Protein AF-A0A1G0I6D7-F1 (afdb_monomer_lite)

pLDDT: mean 84.19, std 15.54, range [34.16, 98.19]

Secondary structure (DSSP, 8-state):
---------S-HHHHHHHHHHHHHHHTTSS--TTSHHHHHHHHHHHHHHHHHHHHHHHHHTT-B-TTS-BPPPPPHHIIIIISPPPHHHHHHTT--GGGGGGSS---PPTT-GGGG-TTS-HHHHHHHHHHHHHHHHHHHHTT--HHHHHHHHHHHHHHHHHHTTPPPHHHHHTT----TT-SSSHHHHHTPPPP--TTGGGSTTGGG----TTEEEEEETTEEEEEE--TTHHHHHTTTS-SS--GGGS-HHHHHHHHHHHHHHHHHHHHHHHHHTT---

Sequence (281 aa):
MADHRVIFRGSRADVAQHIDRLRDILTGQTADEGQIREGFLLRIGMAALSKVKQWYEIKADGGTDPAGESWPDLTPEYKAYGRRTTEDEVKALGLPTNVMDQGRKVKRKPGTNIDRLPTLDEGQRERWWKIYHDTLGWRIAKGDTVKAAKGVAAGRAWNVLKEQGAKTLLGTLGQRKLKILRDTGRLLNSLSPGIDDDEDLATMDVFQRESVDEQEFAVGQNSVIVGTNVKYAAFHHDGKRRLWPEPSKWPQAAWDDIAGAASRGVARAFALVMQRGGFSE

Structure (mmCIF, N/CA/C/O backbone):
data_AF-A0A1G0I6D7-F1
#
_entry.id   AF-A0A1G0I6D7-F1
#
loop_
_atom_site.group_PDB
_atom_site.id
_atom_site.type_symbol
_atom_site.label_atom_id
_atom_site.label_alt_id
_atom_site.label_comp_id
_atom_site.label_asym_id
_atom_site.label_entity_id
_atom_site.label_seq_id
_atom_site.pdbx_PDB_ins_code
_atom_site.Cartn_x
_atom_site.Cartn_y
_atom_site.Cartn_z
_atom_site.occupancy
_atom_site.B_iso_or_equiv
_atom_site.auth_seq_id
_atom_site.auth_comp_id
_atom_site.auth_asym_id
_atom_site.auth_atom_id
_atom_site.pdbx_PDB_model_num
ATOM 1 N N . MET A 1 1 ? -1.321 -4.922 -32.325 1.00 48.56 1 MET A N 1
ATOM 2 C CA . MET A 1 1 ? 0.115 -4.580 -32.344 1.00 48.56 1 MET A CA 1
ATOM 3 C C . MET A 1 1 ? 0.282 -3.443 -33.329 1.00 48.56 1 MET A C 1
ATOM 5 O O . MET A 1 1 ? -0.187 -3.594 -34.449 1.00 48.56 1 MET A O 1
ATOM 9 N N . ALA A 1 2 ? 0.829 -2.305 -32.905 1.00 51.41 2 ALA A N 1
ATOM 10 C CA . ALA A 1 2 ? 1.188 -1.246 -33.841 1.00 51.41 2 ALA A CA 1
ATOM 11 C C . ALA A 1 2 ? 2.374 -1.739 -34.684 1.00 51.41 2 ALA A C 1
ATOM 13 O O . ALA A 1 2 ? 3.355 -2.232 -34.128 1.00 51.41 2 ALA A O 1
ATOM 14 N N . ASP A 1 3 ? 2.249 -1.680 -36.006 1.00 60.53 3 ASP A N 1
ATOM 15 C CA . ASP A 1 3 ? 3.329 -2.041 -36.921 1.00 60.53 3 ASP A CA 1
ATOM 16 C C . ASP A 1 3 ? 4.324 -0.872 -36.987 1.00 60.53 3 ASP A C 1
ATOM 18 O O . ASP A 1 3 ? 4.038 0.175 -37.571 1.00 60.53 3 ASP A O 1
ATOM 22 N N . HIS A 1 4 ? 5.473 -1.008 -36.320 1.00 60.59 4 HIS A N 1
ATOM 23 C CA . HIS A 1 4 ? 6.533 0.000 -36.350 1.00 60.59 4 HIS A CA 1
ATOM 24 C C . HIS A 1 4 ? 7.418 -0.229 -37.573 1.00 60.59 4 HIS A C 1
ATOM 26 O O . HIS A 1 4 ? 8.466 -0.873 -37.504 1.00 60.59 4 HIS A O 1
ATOM 32 N N . ARG A 1 5 ? 6.996 0.313 -38.716 1.00 70.44 5 ARG A N 1
ATOM 33 C CA . ARG A 1 5 ? 7.777 0.238 -39.949 1.00 70.44 5 ARG A CA 1
ATOM 34 C C . ARG A 1 5 ? 8.794 1.374 -40.012 1.00 70.44 5 ARG A C 1
ATOM 36 O O . ARG A 1 5 ? 8.426 2.529 -40.206 1.00 70.44 5 ARG A O 1
ATOM 43 N N . VAL A 1 6 ? 10.079 1.041 -39.909 1.00 68.31 6 VAL A N 1
ATOM 44 C CA . VAL A 1 6 ? 11.169 2.000 -40.135 1.00 68.31 6 VAL A CA 1
ATOM 45 C C . VAL A 1 6 ? 11.666 1.866 -41.573 1.00 68.31 6 VAL A C 1
ATOM 47 O O . VAL A 1 6 ? 12.107 0.796 -41.990 1.00 68.31 6 VAL A O 1
ATOM 50 N N . ILE A 1 7 ? 11.557 2.941 -42.356 1.00 79.00 7 ILE A N 1
ATOM 51 C CA . ILE A 1 7 ? 12.044 2.977 -43.739 1.00 79.00 7 ILE A CA 1
ATOM 52 C C . ILE A 1 7 ? 13.484 3.492 -43.719 1.00 79.00 7 ILE A C 1
ATOM 54 O O . ILE A 1 7 ? 13.713 4.674 -43.481 1.00 79.00 7 ILE A O 1
ATOM 58 N N . PHE A 1 8 ? 14.444 2.605 -43.979 1.00 79.25 8 PHE A N 1
ATOM 59 C CA . PHE A 1 8 ? 15.866 2.940 -44.061 1.00 79.25 8 PHE A CA 1
ATOM 60 C C . PHE A 1 8 ? 16.314 3.076 -45.519 1.00 79.25 8 PHE A C 1
ATOM 62 O O . PHE A 1 8 ? 15.958 2.254 -46.366 1.00 79.25 8 PHE A O 1
ATOM 69 N N . ARG A 1 9 ? 17.101 4.115 -45.811 1.00 82.69 9 ARG A N 1
ATOM 70 C CA . ARG A 1 9 ? 17.721 4.344 -47.122 1.00 82.69 9 ARG A CA 1
ATOM 71 C C . ARG A 1 9 ? 19.233 4.170 -46.981 1.00 82.69 9 ARG A C 1
ATOM 73 O O . ARG A 1 9 ? 19.929 5.129 -46.686 1.00 82.69 9 ARG A O 1
ATOM 80 N N . GLY A 1 10 ? 19.710 2.944 -47.171 1.00 86.56 10 GLY A N 1
ATOM 81 C CA . GLY A 1 10 ? 21.129 2.595 -47.108 1.00 86.56 10 GLY A CA 1
ATOM 82 C C . GLY A 1 10 ? 21.368 1.122 -47.443 1.00 86.56 10 GLY A C 1
ATOM 83 O O . GLY A 1 10 ? 20.440 0.390 -47.803 1.00 86.56 10 GLY A O 1
ATOM 84 N N . SER A 1 11 ? 22.621 0.688 -47.352 1.00 91.44 11 SER A N 1
ATOM 85 C CA . SER A 1 11 ? 23.032 -0.688 -47.617 1.00 91.44 11 SER A CA 1
ATOM 86 C C . SER A 1 11 ? 22.792 -1.604 -46.409 1.00 91.44 11 SER A C 1
ATOM 88 O O . SER A 1 11 ? 22.573 -1.168 -45.280 1.00 91.44 11 SER A O 1
ATOM 90 N N . ARG A 1 12 ? 22.874 -2.922 -46.628 1.00 87.56 12 ARG A N 1
ATOM 91 C CA . ARG A 1 12 ? 22.844 -3.900 -45.526 1.00 87.56 12 ARG A CA 1
ATOM 92 C C . ARG A 1 12 ? 24.042 -3.761 -44.580 1.00 87.56 12 ARG A C 1
ATOM 94 O O . ARG A 1 12 ? 23.908 -4.096 -43.408 1.00 87.56 12 ARG A O 1
ATOM 101 N N . ALA A 1 13 ? 25.187 -3.300 -45.085 1.00 89.81 13 ALA A N 1
ATOM 102 C CA . ALA A 1 13 ? 26.378 -3.081 -44.269 1.00 89.81 13 ALA A CA 1
ATOM 103 C C . ALA A 1 13 ? 26.157 -1.925 -43.279 1.00 89.81 13 ALA A C 1
ATOM 105 O O . ALA A 1 13 ? 26.480 -2.070 -42.103 1.00 89.81 13 ALA A O 1
ATOM 106 N N . ASP A 1 14 ? 25.498 -0.851 -43.723 1.00 86.81 14 ASP A N 1
ATOM 107 C CA . ASP A 1 14 ? 25.168 0.301 -42.871 1.00 86.81 14 ASP A CA 1
ATOM 108 C C . ASP A 1 14 ? 24.224 -0.109 -41.732 1.00 86.81 14 ASP A C 1
ATOM 110 O O . ASP A 1 14 ? 24.430 0.242 -40.572 1.00 86.81 14 ASP A O 1
ATOM 114 N N . VAL A 1 15 ? 23.223 -0.945 -42.037 1.00 87.25 15 VAL A N 1
ATOM 115 C CA . VAL A 1 15 ? 22.322 -1.519 -41.022 1.00 87.25 15 VAL A CA 1
ATOM 116 C C . VAL A 1 15 ? 23.102 -2.306 -39.968 1.00 87.25 15 VAL A C 1
ATOM 118 O O . VAL A 1 15 ? 22.866 -2.117 -38.776 1.00 87.25 15 VAL A O 1
ATOM 121 N N . ALA A 1 16 ? 24.032 -3.171 -40.385 1.00 89.00 16 ALA A N 1
ATOM 122 C CA . ALA A 1 16 ? 24.850 -3.951 -39.458 1.00 89.00 16 ALA A CA 1
ATOM 123 C C . ALA A 1 16 ? 25.697 -3.041 -38.552 1.00 89.00 16 ALA A C 1
ATOM 125 O O . ALA A 1 16 ? 25.698 -3.222 -37.336 1.00 89.00 16 ALA A O 1
ATOM 126 N N . GLN A 1 17 ? 26.314 -2.000 -39.120 1.00 90.06 17 GLN A N 1
ATOM 127 C CA . GLN A 1 17 ? 27.089 -1.017 -38.363 1.00 90.06 17 GLN A CA 1
ATOM 128 C C . GLN A 1 17 ? 26.231 -0.266 -37.331 1.00 90.06 17 GLN A C 1
ATOM 130 O O . GLN A 1 17 ? 26.669 -0.045 -36.201 1.00 90.06 17 GLN A O 1
ATOM 135 N N . HIS A 1 18 ? 24.997 0.108 -37.679 1.00 88.88 18 HIS A N 1
ATOM 136 C CA . HIS A 1 18 ? 24.076 0.748 -36.737 1.00 88.88 18 HIS A CA 1
ATOM 137 C C . HIS A 1 18 ? 23.629 -0.194 -35.613 1.00 88.88 18 HIS A C 1
ATOM 139 O O . HIS A 1 18 ? 23.474 0.257 -34.478 1.00 88.88 18 HIS A O 1
ATOM 145 N N . ILE A 1 19 ? 23.439 -1.485 -35.905 1.00 89.81 19 ILE A N 1
ATOM 146 C CA . ILE A 1 19 ? 23.119 -2.498 -34.889 1.00 89.81 19 ILE A CA 1
ATOM 147 C C . ILE A 1 19 ? 24.287 -2.659 -33.912 1.00 89.81 19 ILE A C 1
ATOM 149 O O . ILE A 1 19 ? 24.063 -2.632 -32.701 1.00 89.81 19 ILE A O 1
ATOM 153 N N . ASP A 1 20 ? 25.518 -2.778 -34.414 1.00 92.25 20 ASP A N 1
ATOM 154 C CA . ASP A 1 20 ? 26.712 -2.876 -33.569 1.00 92.25 20 ASP A CA 1
ATOM 155 C C . ASP A 1 20 ? 26.886 -1.617 -32.710 1.00 92.25 20 ASP A C 1
ATOM 157 O O . ASP A 1 20 ? 27.037 -1.720 -31.495 1.00 92.25 20 ASP A O 1
ATOM 161 N N . ARG A 1 21 ? 26.735 -0.421 -33.297 1.00 90.38 21 ARG A N 1
ATOM 162 C CA . ARG A 1 21 ? 26.779 0.840 -32.539 1.00 90.38 21 ARG A CA 1
ATOM 163 C C . ARG A 1 21 ? 25.709 0.892 -31.450 1.00 90.38 21 ARG A C 1
ATOM 165 O O . ARG A 1 21 ? 25.997 1.313 -30.334 1.00 90.38 21 ARG A O 1
ATOM 172 N N . LEU A 1 22 ? 24.477 0.476 -31.749 1.00 89.38 22 LEU A N 1
ATOM 173 C CA . LEU A 1 22 ? 23.405 0.438 -30.756 1.00 89.38 22 LEU A CA 1
ATOM 174 C C . LEU A 1 22 ? 23.740 -0.533 -29.618 1.00 89.38 22 LEU A C 1
ATOM 176 O O . LEU A 1 22 ? 23.576 -0.173 -28.455 1.00 89.38 22 LEU A O 1
ATOM 180 N N . ARG A 1 23 ? 24.241 -1.734 -29.929 1.00 92.31 23 ARG A N 1
ATOM 181 C CA . ARG A 1 23 ? 24.713 -2.693 -28.918 1.00 92.31 23 ARG A CA 1
ATOM 182 C C . ARG A 1 23 ? 25.779 -2.059 -28.025 1.00 92.31 23 ARG A C 1
ATOM 184 O O . ARG A 1 23 ? 25.696 -2.175 -26.803 1.00 92.31 23 ARG A O 1
ATOM 191 N N . ASP A 1 24 ? 26.751 -1.379 -28.616 1.00 91.44 24 ASP A N 1
ATOM 192 C CA . ASP A 1 24 ? 27.865 -0.785 -27.879 1.00 91.44 24 ASP A CA 1
ATOM 193 C C . ASP A 1 24 ? 27.397 0.396 -27.004 1.00 91.44 24 ASP A C 1
ATOM 195 O O . ASP A 1 24 ? 27.868 0.551 -25.878 1.00 91.44 24 ASP A O 1
ATOM 199 N N . ILE A 1 25 ? 26.407 1.181 -27.449 1.00 89.50 25 ILE A N 1
ATOM 200 C CA . ILE A 1 25 ? 25.750 2.214 -26.624 1.00 89.50 25 ILE A CA 1
ATOM 201 C C . ILE A 1 25 ? 24.984 1.574 -25.456 1.00 89.50 25 ILE A C 1
ATOM 203 O O . ILE A 1 25 ? 25.168 1.963 -24.302 1.00 89.50 25 ILE A O 1
ATOM 207 N N . LEU A 1 26 ? 24.151 0.562 -25.730 1.00 88.12 26 LEU A N 1
ATOM 208 C CA . LEU A 1 26 ? 23.327 -0.109 -24.716 1.00 88.12 26 LEU A CA 1
ATOM 209 C C . LEU A 1 26 ? 24.160 -0.853 -23.662 1.00 88.12 26 LEU A C 1
ATOM 211 O O . LEU A 1 26 ? 23.720 -0.977 -22.522 1.00 88.12 26 LEU A O 1
ATOM 215 N N . THR A 1 27 ? 25.358 -1.314 -24.021 1.00 89.06 27 THR A N 1
ATOM 216 C CA . THR A 1 27 ? 26.310 -1.962 -23.099 1.00 89.06 27 THR A CA 1
ATOM 217 C C . THR A 1 27 ? 27.285 -0.977 -22.443 1.00 89.06 27 THR A C 1
ATOM 219 O O . THR A 1 27 ? 28.089 -1.373 -21.597 1.00 89.06 27 THR A O 1
ATOM 222 N N . GLY A 1 28 ? 27.227 0.310 -22.808 1.00 88.06 28 GLY A N 1
ATOM 223 C CA . GLY A 1 28 ? 28.121 1.351 -22.297 1.00 88.06 28 GLY A CA 1
ATOM 224 C C . GLY A 1 28 ? 29.568 1.243 -22.790 1.00 88.06 28 GLY A C 1
ATOM 225 O O . GLY A 1 28 ? 30.457 1.818 -22.168 1.00 88.06 28 GLY A O 1
ATOM 226 N N . GLN A 1 29 ? 29.815 0.504 -23.873 1.00 90.94 29 GLN A N 1
ATOM 227 C CA . GLN A 1 29 ? 31.113 0.445 -24.553 1.00 90.94 29 GLN A CA 1
ATOM 228 C C . GLN A 1 29 ? 31.374 1.695 -25.406 1.00 90.94 29 GLN A C 1
ATOM 230 O O . GLN A 1 29 ? 32.527 2.043 -25.645 1.00 90.94 29 GLN A O 1
ATOM 235 N N . THR A 1 30 ? 30.312 2.381 -25.838 1.00 91.38 30 THR A N 1
ATOM 236 C CA . THR A 1 30 ? 30.367 3.657 -26.569 1.00 91.38 30 THR A CA 1
ATOM 237 C C . THR A 1 30 ? 29.629 4.752 -25.796 1.00 91.38 30 THR A C 1
ATOM 239 O O . THR A 1 30 ? 28.707 4.468 -25.029 1.00 91.38 30 THR A O 1
ATOM 242 N N . ALA A 1 31 ? 30.032 6.011 -25.998 1.00 87.69 31 ALA A N 1
ATOM 243 C CA . ALA A 1 31 ? 29.353 7.172 -25.431 1.00 87.69 31 ALA A CA 1
ATOM 244 C C . ALA A 1 31 ? 27.874 7.224 -25.857 1.00 87.69 31 ALA A C 1
ATOM 246 O O . ALA A 1 31 ? 27.538 7.047 -27.030 1.00 87.69 31 ALA A O 1
ATOM 247 N N . ASP A 1 32 ? 26.992 7.492 -24.895 1.00 86.75 32 ASP A N 1
ATOM 248 C CA . ASP A 1 32 ? 25.549 7.581 -25.119 1.00 86.75 32 ASP A CA 1
ATOM 249 C C . ASP A 1 32 ? 25.142 8.988 -25.592 1.00 86.75 32 ASP A C 1
ATOM 251 O O . ASP A 1 32 ? 24.465 9.744 -24.890 1.00 86.75 32 ASP A O 1
ATOM 255 N N . GLU A 1 33 ? 25.616 9.360 -26.785 1.00 78.88 33 GLU A N 1
ATOM 256 C CA . GLU A 1 33 ? 25.349 10.639 -27.458 1.00 78.88 33 GLU A CA 1
ATOM 257 C C . GLU A 1 33 ? 23.875 10.727 -27.894 1.00 78.88 33 GLU A C 1
ATOM 259 O O . GLU A 1 33 ? 23.510 10.591 -29.065 1.00 78.88 33 GLU A O 1
ATOM 264 N N . GLY A 1 34 ? 22.990 10.905 -26.917 1.00 78.56 34 GLY A N 1
ATOM 265 C CA . GLY A 1 34 ? 21.546 10.913 -27.116 1.00 78.56 34 GLY A CA 1
ATOM 266 C C . GLY A 1 34 ? 20.720 10.271 -26.019 1.00 78.56 34 GLY A C 1
ATOM 267 O O . GLY A 1 34 ? 19.511 10.197 -26.214 1.00 78.56 34 GLY A O 1
ATOM 268 N N . GLN A 1 35 ? 21.332 9.817 -24.917 1.00 85.44 35 GLN A N 1
ATOM 269 C CA . GLN A 1 35 ? 20.609 9.179 -23.807 1.00 85.44 35 GLN A CA 1
ATOM 270 C C . GLN A 1 35 ? 19.758 7.981 -24.274 1.00 85.44 35 GLN A C 1
ATOM 272 O O . GLN A 1 35 ? 18.693 7.689 -23.731 1.00 85.44 35 GLN A O 1
ATOM 277 N N . ILE A 1 36 ? 20.213 7.278 -25.313 1.00 86.56 36 ILE A N 1
ATOM 278 C CA . ILE A 1 36 ? 19.560 6.105 -25.888 1.00 86.56 36 ILE A CA 1
ATOM 279 C C . ILE A 1 36 ? 19.509 4.981 -24.856 1.00 86.56 36 ILE A C 1
ATOM 281 O O . ILE A 1 36 ? 18.462 4.353 -24.670 1.00 86.56 36 ILE A O 1
ATOM 285 N N . ARG A 1 37 ? 20.632 4.717 -24.182 1.00 87.88 37 ARG A N 1
ATOM 286 C CA . ARG A 1 37 ? 20.704 3.679 -23.153 1.00 87.88 37 ARG A CA 1
ATOM 287 C C . ARG A 1 37 ? 19.856 4.066 -21.952 1.00 87.88 37 ARG A C 1
ATOM 289 O O . ARG A 1 37 ? 19.140 3.217 -21.423 1.00 87.88 37 ARG A O 1
ATOM 296 N N . GLU A 1 38 ? 19.899 5.331 -21.552 1.00 85.19 38 GLU A N 1
ATOM 297 C CA . GLU A 1 38 ? 19.065 5.841 -20.465 1.00 85.19 38 GLU A CA 1
ATOM 298 C C . GLU A 1 38 ? 17.569 5.693 -20.780 1.00 85.19 38 GLU A C 1
ATOM 300 O O . GLU A 1 38 ? 16.843 5.069 -20.009 1.00 85.19 38 GLU A O 1
ATOM 305 N N . GLY A 1 39 ? 17.117 6.147 -21.954 1.00 84.06 39 GLY A N 1
ATOM 306 C CA . GLY A 1 39 ? 15.732 6.010 -22.413 1.00 84.06 39 GLY A CA 1
ATOM 307 C C . GLY A 1 39 ? 15.271 4.553 -22.535 1.00 84.06 39 GLY A C 1
ATOM 308 O O . GLY A 1 39 ? 14.139 4.216 -22.178 1.00 84.06 39 GLY A O 1
ATOM 309 N N . PHE A 1 40 ? 16.153 3.659 -22.986 1.00 88.19 40 PHE A N 1
ATOM 310 C CA . PHE A 1 40 ? 15.889 2.220 -23.014 1.00 88.19 40 PHE A CA 1
ATOM 311 C C . PHE A 1 40 ? 15.680 1.642 -21.604 1.00 88.19 40 PHE A C 1
ATOM 313 O O . PHE A 1 40 ? 14.677 0.967 -21.355 1.00 88.19 40 PHE A O 1
ATOM 320 N N . LEU A 1 41 ? 16.589 1.932 -20.668 1.00 89.69 41 LEU A N 1
ATOM 321 C CA . LEU A 1 41 ? 16.509 1.444 -19.288 1.00 89.69 41 LEU A CA 1
ATOM 322 C C . LEU A 1 41 ? 15.327 2.063 -18.525 1.00 89.69 41 LEU A C 1
ATOM 324 O O . LEU A 1 41 ? 14.671 1.364 -17.750 1.00 89.69 41 LEU A O 1
ATOM 328 N N . LEU A 1 42 ? 14.983 3.323 -18.804 1.00 86.38 42 LEU A N 1
ATOM 329 C CA . LEU A 1 42 ? 13.783 3.986 -18.287 1.00 86.38 42 LEU A CA 1
ATOM 330 C C . LEU A 1 42 ? 12.510 3.231 -18.674 1.00 86.38 42 LEU A C 1
ATOM 332 O O . LEU A 1 42 ? 11.687 2.940 -17.810 1.00 86.38 42 LEU A O 1
ATOM 336 N N . ARG A 1 43 ? 12.357 2.843 -19.945 1.00 88.38 43 ARG A N 1
ATOM 337 C CA . ARG A 1 43 ? 11.185 2.077 -20.412 1.00 88.38 43 ARG A CA 1
ATOM 338 C C . ARG A 1 43 ? 11.051 0.733 -19.700 1.00 88.38 43 ARG A C 1
ATOM 340 O O . ARG A 1 43 ? 9.949 0.351 -19.306 1.00 88.38 43 ARG A O 1
ATOM 347 N N . ILE A 1 44 ? 12.170 0.036 -19.499 1.00 92.31 44 ILE A N 1
ATOM 348 C CA . ILE A 1 44 ? 12.210 -1.209 -18.719 1.00 92.31 44 ILE A CA 1
ATOM 349 C C . ILE A 1 44 ? 11.750 -0.945 -17.285 1.00 92.31 44 ILE A C 1
ATOM 351 O O . ILE A 1 44 ? 10.864 -1.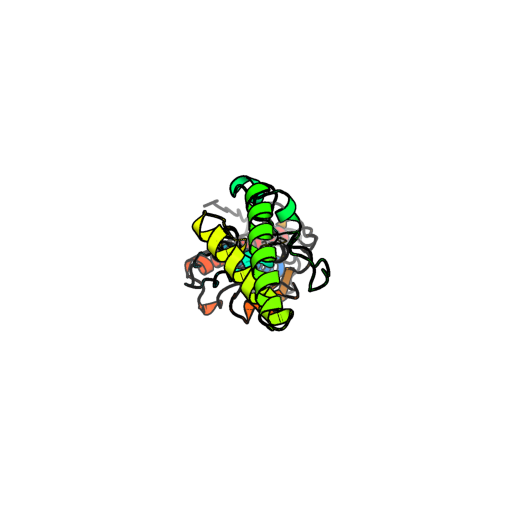639 -16.782 1.00 92.31 44 ILE A O 1
ATOM 355 N N . GLY A 1 45 ? 12.315 0.074 -16.636 1.00 92.12 45 GLY A N 1
ATOM 356 C CA . GLY A 1 45 ? 11.979 0.389 -15.256 1.00 92.12 45 GLY A CA 1
ATOM 357 C C . GLY A 1 45 ? 10.530 0.853 -15.083 1.00 92.12 45 GLY A C 1
ATOM 358 O O . GLY A 1 45 ? 9.882 0.446 -14.126 1.00 92.12 45 GLY A O 1
ATOM 359 N N . MET A 1 46 ? 9.971 1.623 -16.022 1.00 91.19 46 MET A N 1
ATOM 360 C CA . MET A 1 46 ? 8.558 2.030 -16.005 1.00 91.19 46 MET A CA 1
ATOM 361 C C . MET A 1 46 ? 7.617 0.833 -16.164 1.00 91.19 46 MET A C 1
ATOM 363 O O . MET A 1 46 ? 6.614 0.741 -15.454 1.00 91.19 46 MET A O 1
ATOM 367 N N . ALA A 1 47 ? 7.950 -0.113 -17.047 1.00 93.19 47 ALA A N 1
ATOM 368 C CA . ALA A 1 47 ? 7.188 -1.350 -17.189 1.00 93.19 47 ALA A CA 1
ATOM 369 C C . ALA A 1 47 ? 7.228 -2.178 -15.896 1.00 93.19 47 ALA A C 1
ATOM 371 O O . ALA A 1 47 ? 6.182 -2.624 -15.419 1.00 93.19 47 ALA A O 1
ATOM 372 N N . ALA A 1 48 ? 8.406 -2.317 -15.281 1.00 94.94 48 ALA A N 1
ATOM 373 C CA . ALA A 1 48 ? 8.560 -2.992 -13.996 1.00 94.94 48 ALA A CA 1
ATOM 374 C C . ALA A 1 48 ? 7.766 -2.286 -12.881 1.00 94.94 48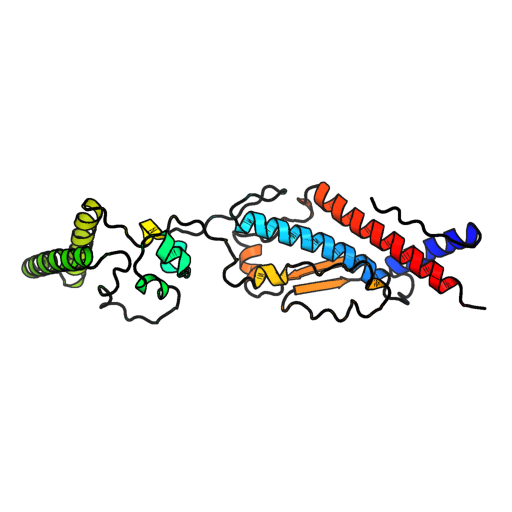 ALA A C 1
ATOM 376 O O . ALA A 1 48 ? 7.023 -2.935 -12.142 1.00 94.94 48 ALA A O 1
ATOM 377 N N . LEU A 1 49 ? 7.847 -0.955 -12.797 1.00 93.88 49 LEU A N 1
ATOM 378 C CA . LEU A 1 49 ? 7.135 -0.168 -11.793 1.00 93.88 49 LEU A CA 1
ATOM 379 C C . LEU A 1 49 ? 5.614 -0.263 -11.960 1.00 93.88 49 LEU A C 1
ATOM 381 O O . LEU A 1 49 ? 4.884 -0.374 -10.978 1.00 93.88 49 LEU A O 1
ATOM 385 N N . SER A 1 50 ? 5.134 -0.303 -13.204 1.00 94.31 50 SER A N 1
ATOM 386 C CA . SER A 1 50 ? 3.724 -0.539 -13.517 1.00 94.31 50 SER A CA 1
ATOM 387 C C . SER A 1 50 ? 3.224 -1.867 -12.936 1.00 94.31 50 SER A C 1
ATOM 389 O O . SER A 1 50 ? 2.163 -1.908 -12.306 1.00 94.31 50 SER A O 1
ATOM 391 N N . LYS A 1 51 ? 4.021 -2.943 -13.040 1.00 96.00 51 LYS A N 1
ATOM 392 C CA . LYS A 1 51 ? 3.700 -4.240 -12.415 1.00 96.00 51 LYS A CA 1
ATOM 393 C C . LYS A 1 51 ? 3.709 -4.171 -10.898 1.00 96.00 51 LYS A C 1
ATOM 395 O O . LYS A 1 51 ? 2.753 -4.618 -10.264 1.00 96.00 51 LYS A O 1
ATOM 400 N N . VAL A 1 52 ? 4.729 -3.542 -10.320 1.00 96.00 52 VAL A N 1
ATOM 401 C CA . VAL A 1 52 ? 4.820 -3.320 -8.872 1.00 96.00 52 VAL A CA 1
ATOM 402 C C . VAL A 1 52 ? 3.585 -2.583 -8.346 1.00 96.00 52 VAL A C 1
ATOM 404 O O . VAL A 1 52 ? 2.975 -3.032 -7.373 1.00 96.00 52 VAL A O 1
ATOM 407 N N . LYS A 1 53 ? 3.166 -1.499 -9.009 1.00 95.75 53 LYS A N 1
ATOM 408 C CA . LYS A 1 53 ? 1.964 -0.740 -8.645 1.00 95.75 53 LYS A CA 1
ATOM 409 C C . LYS A 1 53 ? 0.707 -1.602 -8.716 1.00 95.75 53 LYS A C 1
ATOM 411 O O . LYS A 1 53 ? -0.073 -1.617 -7.768 1.00 95.75 53 LYS A O 1
ATOM 416 N N . GLN A 1 54 ? 0.521 -2.343 -9.808 1.00 96.88 54 GLN A N 1
ATOM 417 C CA . GLN A 1 54 ? -0.644 -3.211 -9.988 1.00 96.88 54 GLN A CA 1
ATOM 418 C C . GLN A 1 54 ? -0.757 -4.235 -8.849 1.00 96.88 54 GLN A C 1
ATOM 420 O O . GLN A 1 54 ? -1.826 -4.415 -8.264 1.00 96.88 54 GLN A O 1
ATOM 425 N N . TRP A 1 55 ? 0.347 -4.889 -8.491 1.00 97.50 55 TRP A N 1
ATOM 426 C CA . TRP A 1 55 ? 0.361 -5.876 -7.409 1.00 97.50 55 TRP A CA 1
ATOM 427 C C . TRP A 1 55 ? 0.173 -5.246 -6.035 1.00 97.50 55 TRP A C 1
ATOM 429 O O . TRP A 1 55 ? -0.520 -5.812 -5.187 1.00 97.50 55 TRP A O 1
ATOM 439 N N . TYR A 1 56 ? 0.735 -4.057 -5.819 1.00 97.44 56 TYR A N 1
ATOM 440 C CA . TYR A 1 56 ? 0.462 -3.263 -4.629 1.00 97.44 56 TYR A CA 1
ATOM 441 C C . TYR A 1 56 ? -1.039 -2.990 -4.489 1.00 97.44 56 TYR A C 1
ATOM 443 O O . TYR A 1 56 ? -1.589 -3.158 -3.404 1.00 97.44 56 TYR A O 1
ATOM 451 N N . GLU A 1 57 ? -1.721 -2.593 -5.566 1.00 97.50 57 GLU A N 1
ATOM 452 C CA . GLU A 1 57 ? -3.158 -2.307 -5.542 1.00 97.50 57 GLU A CA 1
ATOM 453 C C . GLU A 1 57 ? -3.994 -3.554 -5.241 1.00 97.50 57 GLU A C 1
ATOM 455 O O . GLU A 1 57 ? -4.870 -3.486 -4.377 1.00 97.50 57 GLU A O 1
ATOM 460 N N . ILE A 1 58 ? -3.668 -4.694 -5.861 1.00 98.06 58 ILE A N 1
ATOM 461 C CA . ILE A 1 58 ? -4.311 -5.987 -5.577 1.00 98.06 58 ILE A CA 1
ATOM 462 C C . ILE A 1 58 ? -4.187 -6.331 -4.087 1.00 98.06 58 ILE A C 1
ATOM 464 O O . ILE A 1 58 ? -5.190 -6.611 -3.426 1.00 98.06 58 ILE A O 1
ATOM 468 N N . LYS A 1 59 ? -2.971 -6.268 -3.529 1.00 97.94 59 LYS A N 1
ATOM 469 C CA . LYS A 1 59 ? -2.721 -6.602 -2.117 1.00 97.94 59 LYS A CA 1
ATOM 470 C C . LYS A 1 59 ? -3.327 -5.585 -1.156 1.00 97.94 59 LYS A C 1
ATOM 472 O O . LYS A 1 59 ? -3.829 -5.964 -0.098 1.00 97.94 59 LYS A O 1
ATOM 477 N N . ALA A 1 60 ? -3.327 -4.304 -1.520 1.00 97.62 60 ALA A N 1
ATOM 478 C CA . ALA A 1 60 ? -3.969 -3.253 -0.740 1.00 97.62 60 ALA A CA 1
ATOM 479 C C . ALA A 1 60 ? -5.475 -3.485 -0.602 1.00 97.62 60 ALA A C 1
ATOM 481 O O . ALA A 1 60 ? -6.029 -3.202 0.459 1.00 97.62 60 ALA A O 1
ATOM 482 N N . ASP A 1 61 ? -6.112 -4.036 -1.634 1.00 97.19 61 ASP A N 1
ATOM 483 C CA . ASP A 1 61 ? -7.533 -4.390 -1.639 1.00 97.19 61 ASP A CA 1
ATOM 484 C C . ASP A 1 61 ? -7.818 -5.760 -0.978 1.00 97.19 61 ASP A C 1
ATOM 486 O O . ASP A 1 61 ? -8.968 -6.198 -0.912 1.00 97.19 61 ASP A O 1
ATOM 490 N N . GLY A 1 62 ? -6.788 -6.410 -0.416 1.00 97.06 62 GLY A N 1
ATOM 491 C CA . GLY A 1 62 ? -6.880 -7.692 0.289 1.00 97.06 62 GLY A CA 1
ATOM 492 C C . GLY A 1 62 ? -6.793 -8.919 -0.621 1.00 97.06 62 GLY A C 1
ATOM 493 O O . GLY A 1 62 ? -7.112 -10.021 -0.179 1.00 97.06 62 GLY A O 1
ATOM 494 N N . GLY A 1 63 ? -6.399 -8.734 -1.883 1.00 97.81 63 GLY A N 1
ATOM 495 C CA . GLY A 1 63 ? -6.186 -9.812 -2.842 1.00 97.81 63 GLY A CA 1
ATOM 496 C C . GLY A 1 63 ? -4.808 -10.470 -2.734 1.00 97.81 63 GLY A C 1
ATOM 497 O O . GLY A 1 63 ? -3.945 -10.069 -1.948 1.00 97.81 63 GLY A O 1
ATOM 498 N N . THR A 1 64 ? -4.615 -11.477 -3.582 1.00 98.19 64 THR A N 1
ATOM 499 C CA . THR A 1 64 ? -3.346 -12.181 -3.786 1.00 98.19 64 THR A CA 1
ATOM 500 C C . THR A 1 64 ? -2.781 -11.775 -5.141 1.00 98.19 64 THR A C 1
ATOM 502 O O . THR A 1 64 ? -3.497 -11.821 -6.142 1.00 98.19 64 THR A O 1
ATOM 505 N N . ASP A 1 65 ? -1.525 -11.339 -5.174 1.00 97.69 65 ASP A N 1
ATOM 506 C CA . ASP A 1 65 ? -0.861 -10.975 -6.421 1.00 97.69 65 ASP A CA 1
ATOM 507 C C . ASP A 1 65 ? -0.521 -12.221 -7.273 1.00 97.69 65 ASP A C 1
ATOM 509 O O . ASP A 1 65 ? -0.607 -13.356 -6.795 1.00 97.69 65 ASP A O 1
ATOM 513 N N . PRO A 1 66 ? -0.150 -12.053 -8.555 1.00 97.19 66 PRO A N 1
ATOM 514 C CA . PRO A 1 66 ? 0.207 -13.168 -9.433 1.00 97.19 66 PRO A CA 1
ATOM 515 C C . PRO A 1 66 ? 1.388 -14.032 -8.966 1.00 97.19 66 PRO A C 1
ATOM 517 O O . PRO A 1 66 ? 1.562 -15.128 -9.490 1.00 97.19 66 PRO A O 1
ATOM 520 N N . ALA A 1 67 ? 2.199 -13.562 -8.011 1.00 96.25 67 ALA A N 1
ATOM 521 C CA . ALA A 1 67 ? 3.278 -14.344 -7.408 1.00 96.25 67 ALA A CA 1
ATOM 522 C C . ALA A 1 67 ? 2.808 -15.150 -6.180 1.00 96.25 67 ALA A C 1
ATOM 524 O O . ALA A 1 67 ? 3.611 -15.823 -5.533 1.00 96.25 67 ALA A O 1
ATOM 525 N N . GLY A 1 68 ? 1.513 -15.096 -5.850 1.00 96.94 68 GLY A N 1
ATOM 526 C CA . GLY A 1 68 ? 0.930 -15.802 -4.714 1.00 96.94 68 GLY A CA 1
ATOM 527 C C . GLY A 1 68 ? 1.099 -15.075 -3.378 1.00 96.94 68 GLY A C 1
ATOM 528 O O . GLY A 1 68 ? 0.818 -15.666 -2.335 1.00 96.94 68 GLY A O 1
ATOM 529 N N . GLU A 1 69 ? 1.542 -13.813 -3.368 1.00 97.25 69 GLU A N 1
ATOM 530 C CA . GLU A 1 69 ? 1.709 -13.044 -2.136 1.00 97.25 69 GLU A CA 1
ATOM 531 C C . GLU A 1 69 ? 0.453 -12.220 -1.809 1.00 97.25 69 GLU A C 1
ATOM 533 O O . GLU A 1 69 ? -0.182 -11.619 -2.674 1.00 97.25 69 GLU A O 1
ATOM 538 N N . SER A 1 70 ? 0.094 -12.151 -0.527 1.00 97.56 70 SER A N 1
ATOM 539 C CA . SER A 1 70 ? -1.026 -11.346 -0.021 1.00 97.56 70 SER A CA 1
ATOM 540 C C . SER A 1 70 ? -0.658 -10.678 1.298 1.00 97.56 70 SER A C 1
ATOM 542 O O . SER A 1 70 ? 0.180 -11.187 2.044 1.00 97.56 70 SER A O 1
ATOM 544 N N . TRP A 1 71 ? -1.311 -9.566 1.635 1.00 97.94 71 TRP A N 1
ATOM 545 C CA . TRP A 1 71 ? -1.094 -8.910 2.925 1.00 97.94 71 TRP A CA 1
ATOM 546 C C . TRP A 1 71 ? -2.071 -9.394 3.993 1.00 97.94 71 TRP A C 1
ATOM 548 O O . TRP A 1 71 ? -3.266 -9.513 3.721 1.00 97.94 71 TRP A O 1
ATOM 558 N N . PRO A 1 72 ? -1.609 -9.593 5.241 1.00 97.38 72 PRO A N 1
ATOM 559 C CA . PRO A 1 72 ? -2.518 -9.816 6.345 1.00 97.38 72 PRO A CA 1
ATOM 560 C C . PRO A 1 72 ? -3.374 -8.570 6.564 1.00 97.38 72 PRO A C 1
ATOM 562 O O . PRO A 1 72 ? -2.867 -7.433 6.600 1.00 97.38 72 PRO A O 1
ATOM 565 N N . ASP A 1 73 ? -4.662 -8.823 6.774 1.00 97.06 73 ASP A N 1
ATOM 566 C CA . ASP A 1 73 ? -5.652 -7.805 7.090 1.00 97.06 73 ASP A CA 1
ATOM 567 C C . ASP A 1 73 ? -5.233 -6.975 8.320 1.00 97.06 73 ASP A C 1
ATOM 569 O O . ASP A 1 73 ? -4.394 -7.363 9.145 1.00 97.06 73 ASP A O 1
ATOM 573 N N . LEU A 1 74 ? -5.789 -5.775 8.426 1.00 95.50 74 LEU A N 1
ATOM 574 C CA . LEU A 1 74 ? -5.629 -4.942 9.608 1.00 95.50 74 LEU A CA 1
ATOM 575 C C . LEU A 1 74 ? -6.383 -5.574 10.779 1.00 95.50 74 LEU A C 1
ATOM 577 O O . LEU A 1 74 ? -7.474 -6.118 10.604 1.00 95.50 74 LEU A O 1
ATOM 581 N N . THR A 1 75 ? -5.832 -5.464 11.987 1.00 94.69 75 THR A N 1
ATOM 582 C CA . THR A 1 75 ? -6.538 -5.979 13.163 1.00 94.69 75 THR A CA 1
ATOM 583 C C . THR A 1 75 ? -7.848 -5.210 13.361 1.00 94.69 75 THR A C 1
ATOM 585 O O . THR A 1 75 ? -7.891 -4.002 13.076 1.00 94.69 75 THR A O 1
ATOM 588 N N . PRO A 1 76 ? -8.916 -5.859 13.856 1.00 93.75 76 PRO A N 1
ATOM 589 C CA . PRO A 1 76 ? -10.182 -5.186 14.135 1.00 93.75 76 PRO A CA 1
ATOM 590 C C . PRO A 1 76 ? -10.006 -3.936 15.007 1.00 93.75 76 PRO A C 1
ATOM 592 O O . PRO A 1 76 ? -10.630 -2.905 14.761 1.00 93.75 76 PRO A O 1
ATOM 595 N N . GLU A 1 77 ? -9.091 -3.981 15.974 1.00 88.38 77 GLU A N 1
ATOM 596 C CA . GLU A 1 77 ? -8.781 -2.856 16.854 1.00 88.38 77 GLU A CA 1
ATOM 597 C C . GLU A 1 77 ? -8.176 -1.690 16.073 1.00 88.38 77 GLU A C 1
ATOM 599 O O . GLU A 1 77 ? -8.591 -0.545 16.245 1.00 88.38 77 GLU A O 1
ATOM 604 N N . TYR A 1 78 ? -7.221 -1.957 15.180 1.00 90.12 78 TYR A N 1
ATOM 605 C CA . TYR A 1 78 ? -6.617 -0.903 14.371 1.00 90.12 78 TYR A CA 1
ATOM 606 C C . TYR A 1 78 ? -7.622 -0.313 13.376 1.00 90.12 78 TYR A C 1
ATOM 608 O O . TYR A 1 78 ? -7.663 0.903 13.190 1.00 90.12 78 TYR A O 1
ATOM 616 N N . LYS A 1 79 ? -8.490 -1.141 12.785 1.00 91.69 79 LYS A N 1
ATOM 617 C CA . LYS A 1 79 ? -9.583 -0.673 11.921 1.00 91.69 79 LYS A CA 1
ATOM 618 C C . LYS A 1 79 ? -10.573 0.214 12.671 1.00 91.69 79 LYS A C 1
ATOM 620 O O . LYS A 1 79 ? -11.032 1.202 12.102 1.00 91.69 79 LYS A O 1
ATOM 625 N N . ALA A 1 80 ? -10.892 -0.117 13.920 1.00 86.94 80 ALA A N 1
ATOM 626 C CA . ALA A 1 80 ? -11.856 0.630 14.720 1.00 86.94 80 ALA A CA 1
ATOM 627 C C . ALA A 1 80 ? -11.282 1.920 15.320 1.00 86.94 80 ALA A C 1
ATOM 629 O O . ALA A 1 80 ? -11.964 2.940 15.325 1.00 86.94 80 ALA A O 1
ATOM 630 N N . TYR A 1 81 ? -10.044 1.880 15.816 1.00 82.69 81 TYR A N 1
ATOM 631 C CA . TYR A 1 81 ? -9.467 2.964 16.620 1.00 82.69 81 TYR A CA 1
ATOM 632 C C . TYR A 1 81 ? -8.283 3.675 15.957 1.00 82.69 81 TYR A C 1
ATOM 634 O O . TYR A 1 81 ? -8.019 4.836 16.255 1.00 82.69 81 TYR A O 1
ATOM 642 N N . GLY A 1 82 ? -7.537 2.990 15.087 1.00 82.38 82 GLY A N 1
ATOM 643 C CA . GLY A 1 82 ? -6.328 3.525 14.451 1.00 82.38 82 GLY A CA 1
ATOM 644 C C . GLY A 1 82 ? -6.572 4.196 13.100 1.00 82.38 82 GLY A C 1
ATOM 645 O O . GLY A 1 82 ? -5.737 4.977 12.647 1.00 82.38 82 GLY A O 1
ATOM 646 N N . ARG A 1 83 ? -7.703 3.903 12.453 1.00 86.00 83 ARG A N 1
ATOM 647 C CA . ARG A 1 83 ? -8.050 4.394 11.116 1.00 86.00 83 ARG A CA 1
ATOM 648 C C . ARG A 1 83 ? -9.124 5.464 11.185 1.00 86.00 83 ARG A C 1
ATOM 650 O O . ARG A 1 83 ? -10.105 5.321 11.910 1.00 86.00 83 ARG A O 1
ATOM 657 N N . ARG A 1 84 ? -8.962 6.518 10.382 1.00 85.50 84 ARG A N 1
ATOM 658 C CA . ARG A 1 84 ? -9.987 7.555 10.236 1.00 85.50 84 ARG A CA 1
ATOM 659 C C . ARG A 1 84 ? -11.272 6.937 9.677 1.00 85.50 84 ARG A C 1
ATOM 661 O O . ARG A 1 84 ? -11.224 6.050 8.827 1.00 85.50 84 ARG A O 1
ATOM 668 N N . THR A 1 85 ? -12.406 7.400 10.183 1.00 86.50 85 THR A N 1
ATOM 669 C CA . THR A 1 85 ? -13.723 7.103 9.618 1.00 86.50 85 THR A CA 1
ATOM 670 C C . THR A 1 85 ? -14.159 8.320 8.823 1.00 86.50 85 THR A C 1
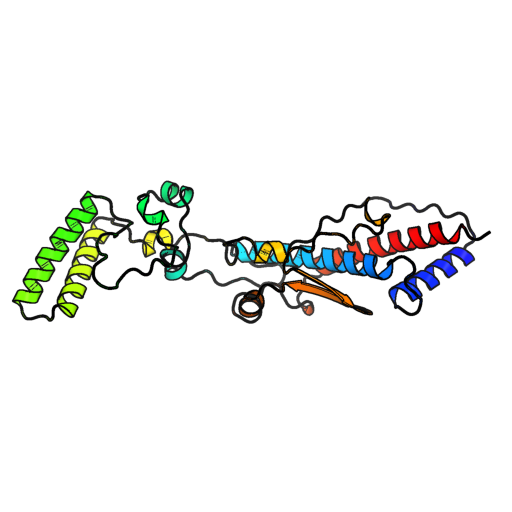ATOM 672 O O . THR A 1 85 ? -14.089 9.446 9.321 1.00 86.50 85 THR A O 1
ATOM 675 N N . THR A 1 86 ? -14.523 8.100 7.569 1.00 86.69 86 THR A N 1
ATOM 676 C CA . THR A 1 86 ? -15.019 9.146 6.670 1.00 86.69 86 THR A CA 1
ATOM 677 C C . THR A 1 86 ? -16.495 9.437 6.934 1.00 86.69 86 THR A C 1
ATOM 679 O O . THR A 1 86 ? -17.189 8.638 7.563 1.00 86.69 86 THR A O 1
ATOM 682 N N . GLU A 1 87 ? -16.979 10.589 6.473 1.00 86.88 87 GLU A N 1
ATOM 683 C CA . GLU A 1 87 ? -18.394 10.958 6.596 1.00 86.88 87 GLU A CA 1
ATOM 684 C C . GLU A 1 87 ? -19.303 9.962 5.864 1.00 86.88 87 GLU A C 1
ATOM 686 O O . GLU A 1 87 ? -20.297 9.502 6.427 1.00 86.88 87 GLU A O 1
ATOM 691 N N . ASP A 1 88 ? -18.899 9.538 4.665 1.00 87.69 88 ASP A N 1
ATOM 692 C CA . ASP A 1 88 ? -19.616 8.535 3.878 1.00 87.69 88 ASP A CA 1
ATOM 693 C C . ASP A 1 88 ? -19.710 7.192 4.608 1.00 87.69 88 ASP A C 1
ATOM 695 O O . ASP A 1 88 ? -20.776 6.580 4.644 1.00 87.69 88 ASP A O 1
ATOM 699 N N . GLU A 1 89 ? -18.628 6.746 5.256 1.00 88.12 89 GLU A N 1
ATOM 700 C CA . GLU A 1 89 ? -18.647 5.530 6.077 1.00 88.12 89 GLU A CA 1
ATOM 701 C C . GLU A 1 89 ? -19.555 5.679 7.298 1.00 88.12 89 GLU A C 1
ATOM 703 O O . GLU A 1 89 ? -20.288 4.750 7.632 1.00 88.12 89 GLU A O 1
ATOM 708 N N . VAL A 1 90 ? -19.521 6.832 7.972 1.00 86.44 90 VAL A N 1
ATOM 709 C CA . VAL A 1 90 ? -20.401 7.107 9.115 1.00 86.44 90 VAL A CA 1
ATOM 710 C C . VAL A 1 90 ? -21.863 7.016 8.684 1.00 86.44 90 VAL A C 1
ATOM 712 O O . VAL A 1 90 ? -22.641 6.307 9.323 1.00 86.44 90 VAL A O 1
ATOM 715 N N . LYS A 1 91 ? -22.216 7.650 7.562 1.00 88.06 91 LYS A N 1
ATOM 716 C CA . LYS A 1 91 ? -23.562 7.605 6.986 1.00 88.06 91 LYS A CA 1
ATOM 717 C C . LYS A 1 91 ? -23.959 6.186 6.573 1.00 88.06 91 LYS A C 1
ATOM 719 O O . LYS A 1 91 ? -25.042 5.734 6.936 1.00 88.06 91 LYS A O 1
ATOM 724 N N . ALA A 1 92 ? -23.085 5.467 5.869 1.00 88.81 92 ALA A N 1
ATOM 725 C CA . ALA A 1 92 ? -23.342 4.104 5.400 1.00 88.81 92 ALA A CA 1
ATOM 726 C C . ALA A 1 92 ? -23.534 3.103 6.550 1.00 88.81 92 ALA A C 1
ATOM 728 O O . ALA A 1 92 ? -24.310 2.158 6.431 1.00 88.81 92 ALA A O 1
ATOM 729 N N . LEU A 1 93 ? -22.843 3.313 7.673 1.00 86.38 93 LEU A N 1
ATOM 730 C CA . LEU A 1 93 ? -22.907 2.439 8.845 1.00 86.38 93 LEU A CA 1
ATOM 731 C C . LEU A 1 93 ? -23.959 2.875 9.877 1.00 86.38 93 LEU A C 1
ATOM 733 O O . LEU A 1 93 ? -24.088 2.216 10.910 1.00 86.38 93 LEU A O 1
ATOM 737 N N . GLY A 1 94 ? -24.696 3.964 9.620 1.00 85.38 94 GLY A N 1
ATOM 738 C CA . GLY A 1 94 ? -25.678 4.515 10.558 1.00 85.38 94 GLY A CA 1
ATOM 739 C C . GLY A 1 94 ? -25.048 4.961 11.878 1.00 85.38 94 GLY A C 1
ATOM 740 O O . GLY A 1 94 ? -25.650 4.824 12.940 1.00 85.38 94 GLY A O 1
ATOM 741 N N . LEU A 1 95 ? -23.799 5.422 11.826 1.00 83.00 95 LEU A N 1
ATOM 742 C CA . LEU A 1 95 ? -23.063 5.888 12.989 1.00 83.00 95 LEU A CA 1
ATOM 743 C C . LEU A 1 95 ? -23.353 7.374 13.240 1.00 83.00 95 LEU A C 1
ATOM 745 O O . LEU A 1 95 ? -23.599 8.128 12.299 1.00 83.00 95 LEU A O 1
ATOM 749 N N . PRO A 1 96 ? -23.297 7.841 14.494 1.00 76.94 96 PRO A N 1
ATOM 750 C CA . PRO A 1 96 ? -23.419 9.263 14.775 1.00 76.94 96 PRO A CA 1
ATOM 751 C C . PRO A 1 96 ? -22.171 10.029 14.300 1.00 76.94 96 PRO A C 1
ATOM 753 O O . PRO A 1 96 ? -21.042 9.528 14.297 1.00 76.94 96 PRO A O 1
ATOM 756 N N . THR A 1 97 ? -22.369 11.291 13.917 1.00 73.75 97 THR A N 1
ATOM 757 C CA . THR A 1 97 ? -21.346 12.159 13.297 1.00 73.75 97 THR A CA 1
ATOM 758 C C . THR A 1 97 ? -20.125 12.413 14.186 1.00 73.75 97 THR A C 1
ATOM 760 O O . THR A 1 97 ? -19.026 12.661 13.690 1.00 73.75 97 THR A O 1
ATOM 763 N N . ASN A 1 98 ? -20.263 12.267 15.506 1.00 72.75 98 ASN A N 1
ATOM 764 C CA . ASN A 1 98 ? -19.161 12.398 16.461 1.00 72.75 98 ASN A CA 1
ATOM 765 C C . ASN A 1 98 ? -18.107 11.267 16.370 1.00 72.75 98 ASN A C 1
ATOM 767 O O . ASN A 1 98 ? -17.050 11.377 17.002 1.00 72.75 98 ASN A O 1
ATOM 771 N N . VAL A 1 99 ? -18.350 10.206 15.585 1.00 73.62 99 VAL A N 1
ATOM 772 C CA . VAL A 1 99 ? -17.366 9.146 15.277 1.00 73.62 99 VAL A CA 1
ATOM 773 C C . VAL A 1 99 ? -16.232 9.641 14.377 1.00 73.62 99 VAL A C 1
ATOM 775 O O . VAL A 1 99 ? -15.115 9.132 14.476 1.00 73.62 99 VAL A O 1
ATOM 778 N N . MET A 1 100 ? -16.467 10.653 13.534 1.00 64.06 100 MET A N 1
ATOM 779 C CA . MET A 1 100 ? -15.490 11.112 12.530 1.00 64.06 100 MET A CA 1
ATOM 780 C C . MET A 1 100 ? -14.159 11.593 13.139 1.00 64.06 100 MET A C 1
ATOM 782 O O . MET A 1 100 ? -13.106 11.546 12.502 1.00 64.06 100 MET A O 1
ATOM 786 N N . ASP A 1 101 ? -14.189 12.019 14.401 1.00 61.38 101 ASP A N 1
ATOM 787 C CA . ASP A 1 101 ? -13.112 12.752 15.068 1.00 61.38 101 ASP A CA 1
ATOM 788 C C . ASP A 1 101 ? -12.214 11.859 15.958 1.00 61.38 101 ASP A C 1
ATOM 790 O O . ASP A 1 101 ? -11.555 12.328 16.897 1.00 61.38 101 ASP A O 1
ATOM 794 N N . GLN A 1 102 ? -12.229 10.539 15.718 1.00 57.53 102 GLN A N 1
ATOM 795 C CA . GLN A 1 102 ? -11.502 9.546 16.527 1.00 57.53 102 GLN A CA 1
ATOM 796 C C . GLN A 1 102 ? -10.115 9.160 15.983 1.00 57.53 102 GLN A C 1
ATOM 798 O O . GLN A 1 102 ? -9.297 8.659 16.746 1.00 57.53 102 GLN A O 1
ATOM 803 N N . GLY A 1 103 ? -9.806 9.448 14.712 1.00 51.41 103 GLY A N 1
ATOM 804 C CA . GLY A 1 103 ? -8.518 9.088 14.091 1.00 51.41 103 GLY A CA 1
ATOM 805 C C . GLY A 1 103 ? -7.363 10.070 14.344 1.00 51.41 103 GLY A C 1
ATOM 806 O O . GLY A 1 103 ? -6.201 9.744 14.104 1.00 51.41 103 GLY A O 1
ATOM 807 N N . ARG A 1 104 ? -7.637 11.287 14.834 1.00 52.31 104 ARG A N 1
ATOM 808 C CA . ARG A 1 104 ? -6.570 12.199 15.270 1.00 52.31 104 ARG A CA 1
ATOM 809 C C . ARG A 1 104 ? -6.104 11.757 16.651 1.00 52.31 104 ARG A C 1
ATOM 811 O O . ARG A 1 104 ? -6.934 11.525 17.525 1.00 52.31 104 ARG A O 1
ATOM 818 N N . LYS A 1 105 ? -4.782 11.707 16.867 1.00 45.69 105 LYS A N 1
ATOM 819 C CA . LYS A 1 105 ? -4.129 11.614 18.188 1.00 45.69 105 LYS A CA 1
ATOM 820 C C . LYS A 1 105 ? -4.491 12.833 19.048 1.00 45.69 105 LYS A C 1
ATOM 822 O O . LYS A 1 105 ? -3.634 13.633 19.415 1.00 45.69 105 LYS A O 1
ATOM 827 N N . VAL A 1 106 ? -5.764 13.027 19.356 1.00 45.03 106 VAL A N 1
ATOM 828 C CA . VAL A 1 106 ? -6.172 13.980 20.368 1.00 45.03 106 VAL A CA 1
ATOM 829 C C . VAL A 1 106 ? -5.666 13.361 21.662 1.00 45.03 106 VAL A C 1
ATOM 831 O O . VAL A 1 106 ? -6.125 12.288 22.051 1.00 45.03 106 VAL A O 1
ATOM 834 N N . LYS A 1 107 ? -4.649 13.983 22.273 1.00 41.16 107 LYS A N 1
ATOM 835 C CA . LYS A 1 107 ? -4.153 13.650 23.614 1.00 41.16 107 LYS A CA 1
ATOM 836 C C . LYS A 1 107 ? -5.326 13.791 24.586 1.00 41.16 107 LYS A C 1
ATOM 838 O O . LYS A 1 107 ? -5.539 14.849 25.168 1.00 41.16 107 LYS A O 1
ATOM 843 N N . ARG A 1 108 ? -6.160 12.763 24.697 1.00 47.38 108 ARG A N 1
ATOM 844 C CA . ARG A 1 108 ? -7.355 12.780 25.536 1.00 47.38 108 ARG A CA 1
ATOM 845 C C . ARG A 1 108 ? -6.994 12.119 26.857 1.00 47.38 108 ARG A C 1
ATOM 847 O O . ARG A 1 108 ? -6.506 10.992 26.875 1.00 47.38 108 ARG A O 1
ATOM 854 N N . LYS A 1 109 ? -7.176 12.864 27.952 1.00 36.38 109 LYS A N 1
ATOM 855 C CA . LYS A 1 109 ? -6.817 12.433 29.308 1.00 36.38 109 LYS A CA 1
ATOM 856 C C . LYS A 1 109 ? -7.481 11.080 29.630 1.00 36.38 109 LYS A C 1
ATOM 858 O O . LYS A 1 109 ? -8.685 10.937 29.394 1.00 36.38 109 LYS A O 1
ATOM 863 N N . PRO A 1 110 ? -6.739 10.099 30.169 1.00 34.16 110 PRO A N 1
ATOM 864 C CA . PRO A 1 110 ? -7.320 8.844 30.625 1.00 34.16 110 PRO A CA 1
ATOM 865 C C . PRO A 1 110 ? -8.162 9.122 31.876 1.00 34.16 110 PRO A C 1
ATOM 867 O O . PRO A 1 110 ? -7.636 9.633 32.860 1.00 34.16 110 PRO A O 1
ATOM 870 N N . GLY A 1 111 ? -9.458 8.798 31.852 1.00 37.38 111 GLY A N 1
ATOM 871 C CA . GLY A 1 111 ? -10.262 8.716 33.082 1.00 37.38 111 GLY A CA 1
ATOM 872 C C . GLY A 1 111 ? -11.648 9.366 33.082 1.00 37.38 111 GLY A C 1
ATOM 873 O O . GLY A 1 111 ? -12.412 9.070 33.997 1.00 37.38 111 GLY A O 1
ATOM 874 N N . THR A 1 112 ? -12.006 10.185 32.086 1.00 41.28 112 THR A N 1
ATOM 875 C CA . THR A 1 112 ? -13.295 10.924 32.068 1.00 41.28 112 THR A CA 1
ATOM 876 C C . THR A 1 112 ? -14.148 10.736 30.804 1.00 41.28 112 THR A C 1
ATOM 878 O O . THR A 1 112 ? -15.260 11.233 30.740 1.00 41.28 112 THR A O 1
ATOM 881 N N . ASN A 1 113 ? -13.689 9.979 29.805 1.00 46.59 113 ASN A N 1
ATOM 882 C CA . ASN A 1 113 ? -14.293 9.947 28.462 1.00 46.59 113 ASN A CA 1
ATOM 883 C C . ASN A 1 113 ? -15.384 8.872 28.245 1.00 46.59 113 ASN A C 1
ATOM 885 O O . ASN A 1 113 ? -15.396 8.201 27.215 1.00 46.59 113 ASN A O 1
ATOM 889 N N . ILE A 1 114 ? -16.322 8.704 29.181 1.00 48.44 114 ILE A N 1
ATOM 890 C CA . ILE A 1 114 ? -17.577 7.991 28.859 1.00 48.44 114 ILE A CA 1
ATOM 891 C C . ILE A 1 114 ? -18.472 8.855 27.938 1.00 48.44 114 ILE A C 1
ATOM 893 O O . ILE A 1 114 ? -19.280 8.314 27.186 1.00 48.44 114 ILE A O 1
ATOM 897 N N . ASP A 1 115 ? -18.230 10.169 27.857 1.00 45.28 115 ASP A N 1
ATOM 898 C CA . ASP A 1 115 ? -18.927 11.117 26.966 1.00 45.28 115 ASP A CA 1
ATOM 899 C C . ASP A 1 115 ? -18.853 10.795 25.464 1.00 45.28 115 ASP A C 1
ATOM 901 O O . ASP A 1 115 ? -19.472 11.475 24.644 1.00 45.28 115 ASP A O 1
ATOM 905 N N . ARG A 1 116 ? -18.110 9.765 25.048 1.00 54.72 116 ARG A N 1
ATOM 906 C CA . ARG A 1 116 ? -18.006 9.384 23.637 1.00 54.72 116 ARG A CA 1
ATOM 907 C C . ARG A 1 116 ? -18.068 7.880 23.451 1.00 54.72 116 ARG A C 1
ATOM 909 O O . ARG A 1 116 ? -17.171 7.322 22.831 1.00 54.72 116 ARG A O 1
ATOM 916 N N . LEU A 1 117 ? -19.135 7.254 23.954 1.00 68.31 117 LEU A N 1
ATOM 917 C CA . LEU A 1 117 ? -19.689 5.996 23.437 1.00 68.31 117 LEU A CA 1
ATOM 918 C C . LEU A 1 117 ? -20.247 6.282 22.034 1.00 68.31 117 LEU A C 1
ATOM 920 O O . LEU A 1 117 ? -21.442 6.514 21.867 1.00 68.31 117 LEU A O 1
ATOM 924 N N . PRO A 1 118 ? -19.394 6.366 21.004 1.00 67.38 118 PRO A N 1
ATOM 925 C CA . PRO A 1 118 ? -19.704 7.102 19.790 1.00 67.38 118 PRO A CA 1
ATOM 926 C C . PRO A 1 118 ? -20.541 6.228 18.847 1.00 67.38 118 PRO A C 1
ATOM 928 O O . PRO A 1 118 ? -20.747 6.557 17.706 1.00 67.38 118 PRO A O 1
ATOM 931 N N . THR A 1 119 ? -20.972 5.058 19.298 1.00 76.06 119 THR A N 1
ATOM 932 C CA . THR A 1 119 ? -21.797 4.117 18.538 1.00 76.06 119 THR A CA 1
ATOM 933 C C . THR A 1 119 ? -23.192 4.002 19.127 1.00 76.06 119 THR A C 1
ATOM 935 O O . THR A 1 119 ? -24.041 3.370 18.515 1.00 76.06 119 THR A O 1
ATOM 938 N N . LEU A 1 120 ? -23.422 4.621 20.291 1.00 82.56 120 LEU A N 1
ATOM 939 C CA . LEU A 1 120 ? -24.712 4.625 20.956 1.00 82.56 120 LEU A CA 1
ATOM 940 C C . LEU A 1 120 ? -25.500 5.868 20.558 1.00 82.56 120 LEU A C 1
ATOM 942 O O . LEU A 1 120 ? -24.970 6.991 20.605 1.00 82.56 120 LEU A O 1
ATOM 946 N N . ASP A 1 121 ? -26.772 5.655 20.237 1.00 83.31 121 ASP A N 1
ATOM 947 C CA . ASP A 1 121 ? -27.754 6.732 20.178 1.00 83.31 121 ASP A CA 1
ATOM 948 C C . ASP A 1 121 ? -27.980 7.355 21.572 1.00 83.31 121 ASP A C 1
ATOM 950 O O . ASP A 1 121 ? -27.394 6.941 22.581 1.00 83.31 121 ASP A O 1
ATOM 954 N N . GLU A 1 122 ? -28.774 8.421 21.622 1.00 83.44 122 GLU A N 1
ATOM 955 C CA . GLU A 1 122 ? -29.035 9.166 22.855 1.00 83.44 122 GLU A CA 1
ATOM 956 C C . GLU A 1 122 ? -29.707 8.296 23.931 1.00 83.44 122 GLU A C 1
ATOM 958 O O . GLU A 1 122 ? -29.213 8.233 25.058 1.00 83.44 122 GLU A O 1
ATOM 963 N N . GLY A 1 123 ? -30.734 7.520 23.571 1.00 86.81 123 GLY A N 1
ATOM 964 C CA . GLY A 1 123 ? -31.451 6.656 24.514 1.00 86.81 123 GLY A CA 1
ATOM 965 C C . GLY A 1 123 ? -30.591 5.504 25.042 1.00 86.81 123 GLY A C 1
ATOM 966 O O . GLY A 1 123 ? -30.591 5.201 26.238 1.00 86.81 123 GLY A O 1
ATOM 967 N N . GLN A 1 124 ? -29.783 4.888 24.178 1.00 89.69 124 GLN A N 1
ATOM 968 C CA . GLN A 1 124 ? -28.807 3.872 24.567 1.00 89.69 124 GLN A CA 1
ATOM 969 C C . GLN A 1 124 ? -27.752 4.437 25.520 1.00 89.69 124 GLN A C 1
ATOM 971 O O . GLN A 1 124 ? -27.334 3.760 26.461 1.00 89.69 124 GLN A O 1
ATOM 976 N N . ARG A 1 125 ? -27.323 5.683 25.307 1.00 88.31 125 ARG A N 1
ATOM 977 C CA . ARG A 1 125 ? -26.333 6.355 26.154 1.00 88.31 125 ARG A CA 1
ATOM 978 C C . ARG A 1 125 ? -26.884 6.682 27.533 1.00 88.31 125 ARG A C 1
ATOM 980 O O . ARG A 1 125 ? -26.214 6.399 28.526 1.00 88.31 125 ARG A O 1
ATOM 987 N N . GLU A 1 126 ? -28.097 7.217 27.609 1.00 89.69 126 GLU A N 1
ATOM 988 C CA . GLU A 1 126 ? -28.793 7.429 28.881 1.00 89.69 126 GLU A CA 1
ATOM 989 C C . GLU A 1 126 ? -28.959 6.110 29.639 1.00 89.69 126 GLU A C 1
ATOM 991 O O . GLU A 1 126 ? -28.642 6.010 30.830 1.00 89.69 126 GLU A O 1
ATOM 996 N N . ARG A 1 127 ? -29.378 5.054 28.930 1.00 93.19 127 ARG A N 1
ATOM 997 C CA . ARG A 1 127 ? -29.521 3.718 29.510 1.00 93.19 127 ARG A CA 1
ATOM 998 C C . ARG A 1 127 ? -28.192 3.171 30.027 1.00 93.19 127 ARG A C 1
ATOM 1000 O O . ARG A 1 127 ? -28.169 2.596 31.117 1.00 93.19 127 ARG A O 1
ATOM 1007 N N . TRP A 1 128 ? -27.103 3.364 29.280 1.00 92.56 128 TRP A N 1
ATOM 1008 C CA . TRP A 1 128 ? -25.756 2.957 29.684 1.00 92.56 128 TRP A CA 1
ATOM 1009 C C . TRP A 1 128 ? -25.379 3.611 31.011 1.00 92.56 128 TRP A C 1
ATOM 1011 O O . TRP A 1 128 ? -24.998 2.920 31.957 1.00 92.56 128 TRP A O 1
ATOM 1021 N N . TRP A 1 129 ? -25.539 4.935 31.097 1.00 92.00 129 TRP A N 1
ATOM 1022 C CA . TRP A 1 129 ? -25.177 5.716 32.276 1.00 92.00 129 TRP A CA 1
ATOM 1023 C C . TRP A 1 129 ? -25.992 5.340 33.501 1.00 92.00 129 TRP A C 1
ATOM 1025 O O . TRP A 1 129 ? -25.420 5.194 34.580 1.00 92.00 129 TRP A O 1
ATOM 1035 N N . LYS A 1 130 ? -27.296 5.103 33.333 1.00 95.12 130 LYS A N 1
ATOM 1036 C CA . LYS A 1 130 ? -28.156 4.625 34.417 1.00 95.12 130 LYS A CA 1
ATOM 1037 C C . LYS A 1 130 ? -27.630 3.313 35.006 1.00 95.12 130 LYS A C 1
ATOM 1039 O O . LYS A 1 130 ? -27.330 3.245 36.194 1.00 95.12 130 LYS A O 1
ATOM 1044 N N . ILE A 1 131 ? -27.413 2.299 34.163 1.00 95.50 131 ILE A N 1
ATOM 1045 C CA . ILE A 1 131 ? -26.909 0.987 34.609 1.00 95.50 131 ILE A CA 1
ATOM 1046 C C . ILE A 1 131 ? -25.519 1.116 35.242 1.00 95.50 131 ILE A C 1
ATOM 1048 O O . ILE A 1 131 ? -25.225 0.464 36.251 1.00 95.50 131 ILE A O 1
ATOM 1052 N N . TYR A 1 132 ? -24.661 1.944 34.646 1.00 94.69 132 TYR A N 1
ATOM 1053 C CA . TYR A 1 132 ? -23.314 2.189 35.135 1.00 94.69 132 TYR A CA 1
ATOM 1054 C C . TYR A 1 132 ? -23.326 2.811 36.534 1.00 94.69 132 TYR A C 1
ATOM 1056 O O . TYR A 1 132 ? -22.674 2.275 37.428 1.00 94.69 132 TYR A O 1
ATOM 1064 N N . HIS A 1 133 ? -24.072 3.898 36.748 1.00 95.19 133 HIS A N 1
ATOM 1065 C CA . HIS A 1 133 ? -24.129 4.582 38.041 1.00 95.19 133 HIS A CA 1
ATOM 1066 C C . HIS A 1 133 ? -24.756 3.708 39.128 1.00 95.19 133 HIS A C 1
ATOM 1068 O O . HIS A 1 133 ? -24.169 3.597 40.208 1.00 95.19 133 HIS A O 1
ATOM 1074 N N . ASP A 1 134 ? -25.854 3.013 38.817 1.00 96.31 134 ASP A N 1
ATOM 1075 C CA . ASP A 1 134 ? -26.508 2.082 39.743 1.00 96.31 134 ASP A CA 1
ATOM 1076 C C . ASP A 1 134 ? -25.533 0.978 40.190 1.00 96.31 134 ASP A C 1
ATOM 1078 O O . ASP A 1 134 ? -25.381 0.682 41.379 1.00 96.31 134 ASP A O 1
ATOM 1082 N N . THR A 1 135 ? -24.801 0.392 39.236 1.00 96.69 135 THR A N 1
ATOM 1083 C CA . THR A 1 135 ? -23.840 -0.683 39.524 1.00 96.69 135 THR A CA 1
ATOM 1084 C C . THR A 1 135 ? -22.607 -0.168 40.262 1.00 96.69 135 THR A C 1
ATOM 1086 O O . THR A 1 135 ? -22.116 -0.837 41.172 1.00 96.69 135 THR A O 1
ATOM 1089 N N . LEU A 1 136 ? -22.096 1.007 39.884 1.00 96.12 136 LEU A N 1
ATOM 1090 C CA . LEU A 1 136 ? -20.923 1.621 40.501 1.00 96.12 136 LEU A CA 1
ATOM 1091 C C . LEU A 1 136 ? -21.187 1.952 41.973 1.00 96.12 136 LEU A C 1
ATOM 1093 O O . LEU A 1 136 ? -20.376 1.585 42.823 1.00 96.12 136 LEU A O 1
ATOM 1097 N N . GLY A 1 137 ? -22.321 2.594 42.273 1.00 95.56 137 GLY A N 1
ATOM 1098 C CA . GLY A 1 137 ? -22.711 2.939 43.642 1.00 95.56 137 GLY A CA 1
ATOM 1099 C C . GLY A 1 137 ? -22.846 1.700 44.524 1.00 95.56 137 GLY A C 1
ATOM 1100 O O . GLY A 1 137 ? -22.262 1.638 45.605 1.00 95.56 137 GLY A O 1
ATOM 1101 N N . TRP A 1 138 ? -23.514 0.660 44.017 1.00 97.19 138 TRP A N 1
ATOM 1102 C CA . TRP A 1 138 ? -23.649 -0.613 44.725 1.00 97.19 138 TRP A CA 1
ATOM 1103 C C . TRP A 1 138 ? -22.304 -1.311 44.987 1.00 97.19 138 TRP A C 1
ATOM 1105 O O . TRP A 1 138 ? -22.086 -1.835 46.079 1.00 97.19 138 TRP A O 1
ATOM 1115 N N . ARG A 1 139 ? -21.379 -1.315 44.015 1.00 97.12 139 ARG A N 1
ATOM 1116 C CA . ARG A 1 139 ? -20.045 -1.922 44.181 1.00 97.12 139 ARG A CA 1
ATOM 1117 C C . ARG A 1 139 ? -19.197 -1.189 45.218 1.00 97.12 139 ARG A C 1
ATOM 1119 O O . ARG A 1 139 ? -18.575 -1.842 46.050 1.00 97.12 139 ARG A O 1
ATOM 1126 N N . ILE A 1 140 ? -19.207 0.144 45.199 1.00 97.12 140 ILE A N 1
ATOM 1127 C CA . ILE A 1 140 ? -18.489 0.955 46.192 1.00 97.12 140 ILE A CA 1
ATOM 1128 C C . ILE A 1 140 ? -19.070 0.721 47.593 1.00 97.12 140 ILE A C 1
ATOM 1130 O O . ILE A 1 140 ? -18.310 0.511 48.533 1.00 97.12 140 ILE A O 1
ATOM 1134 N N . ALA A 1 141 ? -20.399 0.665 47.731 1.00 96.62 141 ALA A N 1
ATOM 1135 C CA . ALA A 1 141 ? -21.052 0.366 49.009 1.00 96.62 141 ALA A CA 1
ATOM 1136 C C . ALA A 1 141 ? -20.702 -1.032 49.557 1.00 96.62 141 ALA A C 1
ATOM 1138 O O . ALA A 1 141 ? -20.717 -1.245 50.766 1.00 96.62 141 ALA A O 1
ATOM 1139 N N . LYS A 1 142 ? -20.347 -1.980 48.679 1.00 95.94 142 LYS A N 1
ATOM 1140 C CA . LYS A 1 142 ? -19.849 -3.314 49.048 1.00 95.94 142 LYS A CA 1
ATOM 1141 C C . LYS A 1 142 ? -18.362 -3.366 49.414 1.00 95.94 142 LYS A C 1
ATOM 1143 O O . LYS A 1 142 ? -17.884 -4.435 49.782 1.00 95.94 142 LYS A O 1
ATOM 1148 N N . GLY A 1 143 ? -17.644 -2.248 49.323 1.00 97.00 143 GLY A N 1
ATOM 1149 C CA . GLY A 1 143 ? -16.226 -2.158 49.673 1.00 97.00 143 GLY A CA 1
ATOM 1150 C C . GLY A 1 143 ? -15.254 -2.403 48.514 1.00 97.00 143 GLY A C 1
ATOM 1151 O O . GLY A 1 143 ? -14.048 -2.466 48.751 1.00 97.00 143 GLY A O 1
ATOM 1152 N N . ASP A 1 144 ? -15.726 -2.512 47.265 1.00 96.25 144 ASP A N 1
ATOM 1153 C CA . ASP A 1 144 ? -14.821 -2.602 46.113 1.00 96.25 144 ASP A CA 1
ATOM 1154 C C . ASP A 1 144 ? -14.025 -1.294 45.951 1.00 96.25 144 ASP A C 1
ATOM 1156 O O . ASP A 1 144 ? -14.549 -0.188 46.110 1.00 96.25 144 ASP A O 1
ATOM 1160 N N . THR A 1 145 ? -12.760 -1.399 45.529 1.00 96.12 145 THR A N 1
ATOM 1161 C CA . THR A 1 145 ? -11.988 -0.207 45.142 1.00 96.12 145 THR A CA 1
ATOM 1162 C C . THR A 1 145 ? -12.649 0.503 43.960 1.00 96.12 145 THR A C 1
ATOM 1164 O O . THR A 1 145 ? -13.183 -0.137 43.052 1.00 96.12 145 THR A O 1
ATOM 1167 N N . VAL A 1 146 ? -12.533 1.834 43.897 1.00 91.00 146 VAL A N 1
ATOM 1168 C CA . VAL A 1 146 ? -13.113 2.639 42.804 1.00 91.00 146 VAL A CA 1
ATOM 1169 C C . VAL A 1 146 ? -12.683 2.126 41.423 1.00 91.00 146 VAL A C 1
ATOM 1171 O O . VAL A 1 146 ? -13.497 2.066 40.504 1.00 91.00 146 VAL A O 1
ATOM 1174 N N . LYS A 1 147 ? -11.419 1.713 41.257 1.00 90.81 147 LYS A N 1
ATOM 1175 C CA . LYS A 1 147 ? -10.908 1.181 39.983 1.00 90.81 147 LYS A CA 1
ATOM 1176 C C . LYS A 1 147 ? -11.606 -0.125 39.587 1.00 90.81 147 LYS A C 1
ATOM 1178 O O . LYS A 1 147 ? -12.033 -0.250 38.440 1.00 90.81 147 LYS A O 1
ATOM 1183 N N . ALA A 1 148 ? -11.735 -1.070 40.521 1.00 91.00 148 ALA A N 1
ATOM 1184 C CA . ALA A 1 148 ? -12.409 -2.344 40.274 1.00 91.00 148 ALA A CA 1
ATOM 1185 C C . ALA A 1 148 ? -13.909 -2.140 40.007 1.00 91.00 148 ALA A C 1
ATOM 1187 O O . ALA A 1 148 ? -14.437 -2.643 39.013 1.00 91.00 148 ALA A O 1
ATOM 1188 N N . ALA A 1 149 ? -14.565 -1.315 40.827 1.00 92.75 149 ALA A N 1
ATOM 1189 C CA . ALA A 1 149 ? -15.984 -1.002 40.711 1.00 92.75 149 ALA A CA 1
ATOM 1190 C C . ALA A 1 149 ? -16.335 -0.384 39.345 1.00 92.75 149 ALA A C 1
ATOM 1192 O O . ALA A 1 149 ? -17.300 -0.810 38.708 1.00 92.75 149 ALA A O 1
ATOM 1193 N N . LYS A 1 150 ? -15.515 0.553 38.841 1.00 91.12 150 LYS A N 1
ATOM 1194 C CA . LYS A 1 150 ? -15.681 1.146 37.499 1.00 91.12 150 LYS A CA 1
ATOM 1195 C C . LYS A 1 150 ? -15.615 0.103 36.382 1.00 91.12 150 LYS A C 1
ATOM 1197 O O . LYS A 1 150 ? -16.438 0.143 35.469 1.00 91.12 150 LYS A O 1
ATOM 1202 N N . GLY A 1 151 ? -14.662 -0.829 36.453 1.00 85.44 151 GLY A N 1
ATOM 1203 C CA . GLY A 1 151 ? -14.518 -1.897 35.460 1.00 85.44 151 GLY A CA 1
ATOM 1204 C C . GLY A 1 151 ? -15.747 -2.805 35.406 1.00 85.44 151 GLY A C 1
ATOM 1205 O O . GLY A 1 151 ? -16.288 -3.054 34.329 1.00 85.44 151 GLY A O 1
ATOM 1206 N N . VAL A 1 152 ? -16.240 -3.233 36.573 1.00 91.19 152 VAL A N 1
ATOM 1207 C CA . VAL A 1 152 ? -17.439 -4.079 36.661 1.00 91.19 152 VAL A CA 1
ATOM 1208 C C . VAL A 1 152 ? -18.693 -3.337 36.196 1.00 91.19 152 VAL A C 1
ATOM 1210 O O . VAL A 1 152 ? -19.487 -3.898 35.440 1.00 91.19 152 VAL A O 1
ATOM 1213 N N . ALA A 1 153 ? -18.872 -2.081 36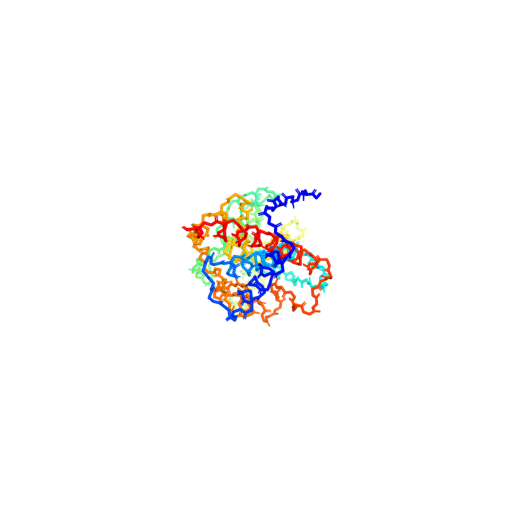.612 1.00 92.31 153 ALA A N 1
ATOM 1214 C CA . ALA A 1 153 ? -20.015 -1.264 36.213 1.00 92.31 153 ALA A CA 1
ATOM 1215 C C . ALA A 1 153 ? -20.068 -1.056 34.693 1.00 92.31 153 ALA A C 1
ATOM 1217 O O . ALA A 1 153 ? -21.114 -1.269 34.079 1.00 92.31 153 ALA A O 1
ATOM 1218 N N . ALA A 1 154 ? -18.932 -0.721 34.072 1.00 88.44 154 ALA A N 1
ATOM 1219 C CA . ALA A 1 154 ? -18.838 -0.568 32.623 1.00 88.44 154 ALA A CA 1
ATOM 1220 C C . ALA A 1 154 ? -19.111 -1.888 31.886 1.00 88.44 154 ALA A C 1
ATOM 1222 O O . ALA A 1 154 ? -19.836 -1.891 30.891 1.00 88.44 154 ALA A O 1
ATOM 1223 N N . GLY A 1 155 ? -18.570 -3.007 32.384 1.00 88.12 155 GLY A N 1
ATOM 1224 C CA . GLY A 1 155 ? -18.819 -4.334 31.818 1.00 88.12 155 GLY A CA 1
ATOM 1225 C C . GLY A 1 155 ? -20.301 -4.710 31.850 1.00 88.12 155 GLY A C 1
ATOM 1226 O O . GLY A 1 155 ? -20.855 -5.119 30.832 1.00 88.12 155 GLY A O 1
ATOM 1227 N N . ARG A 1 156 ? -20.973 -4.492 32.988 1.00 94.06 156 ARG A N 1
ATOM 1228 C CA . ARG A 1 156 ? -22.410 -4.765 33.125 1.00 94.06 156 ARG A CA 1
ATOM 1229 C C . ARG A 1 156 ? -23.256 -3.887 32.206 1.00 94.06 156 ARG A C 1
ATOM 1231 O O . ARG A 1 156 ? -24.134 -4.414 31.531 1.00 94.06 156 ARG A O 1
ATOM 1238 N N . ALA A 1 157 ? -22.984 -2.582 32.159 1.00 92.50 157 ALA A N 1
ATOM 1239 C CA . ALA A 1 157 ? -23.706 -1.657 31.286 1.00 92.50 157 ALA A CA 1
ATOM 1240 C C . ALA A 1 157 ? -23.590 -2.066 29.810 1.00 92.50 157 ALA A C 1
ATOM 1242 O O . ALA A 1 157 ? -24.596 -2.135 29.106 1.00 92.50 157 ALA A O 1
ATOM 1243 N N . TRP A 1 158 ? -22.384 -2.424 29.359 1.00 90.94 158 TRP A N 1
ATOM 1244 C CA . TRP A 1 158 ? -22.173 -2.909 27.997 1.00 90.94 158 TRP A CA 1
ATOM 1245 C C . TRP A 1 158 ? -22.860 -4.238 27.703 1.00 90.94 158 TRP A C 1
ATOM 1247 O O . TRP A 1 158 ? -23.390 -4.386 26.608 1.00 90.94 158 TRP A O 1
ATOM 1257 N N . ASN A 1 159 ? -22.856 -5.195 28.632 1.00 92.69 159 ASN A N 1
ATOM 1258 C CA . ASN A 1 159 ? -23.510 -6.487 28.411 1.00 92.69 159 ASN A CA 1
ATOM 1259 C C . ASN A 1 159 ? -25.014 -6.312 28.184 1.00 92.69 159 ASN A C 1
ATOM 1261 O O . ASN A 1 159 ? -25.527 -6.776 27.171 1.00 92.69 159 ASN A O 1
ATOM 1265 N N . VAL A 1 160 ? -25.680 -5.536 29.047 1.00 95.31 160 VAL A N 1
ATOM 1266 C CA . VAL A 1 160 ? -27.116 -5.246 28.908 1.00 95.31 160 VAL A CA 1
ATOM 1267 C C . VAL A 1 160 ? -27.416 -4.530 27.591 1.00 95.31 160 VAL A C 1
ATOM 1269 O O . VAL A 1 160 ? -28.376 -4.861 26.906 1.00 95.31 160 VAL A O 1
ATOM 1272 N N . LEU A 1 161 ? -26.597 -3.555 27.197 1.00 93.38 161 LEU A N 1
ATOM 1273 C CA . LEU A 1 161 ? -26.818 -2.837 25.940 1.00 93.38 161 LEU A CA 1
ATOM 1274 C C . LEU A 1 161 ? -26.567 -3.703 24.706 1.00 93.38 161 LEU A C 1
ATOM 1276 O O . LEU A 1 161 ? -27.312 -3.599 23.737 1.00 93.38 161 LEU A O 1
ATOM 1280 N N . LYS A 1 162 ? -25.566 -4.585 24.734 1.00 91.69 162 LYS A N 1
ATOM 1281 C CA . LYS A 1 162 ? -25.337 -5.544 23.644 1.00 91.69 162 LYS A CA 1
ATOM 1282 C C . LYS A 1 162 ? -26.502 -6.521 23.495 1.00 91.69 162 LYS A C 1
ATOM 1284 O O . LYS A 1 162 ? -26.879 -6.814 22.366 1.00 91.69 162 LYS A O 1
ATOM 1289 N N . GLU A 1 163 ? -27.097 -6.978 24.600 1.00 92.88 163 GLU A N 1
ATOM 1290 C CA . GLU A 1 163 ? -28.330 -7.787 24.580 1.00 92.88 163 GLU A CA 1
ATOM 1291 C C . GLU A 1 163 ? -29.501 -7.027 23.937 1.00 92.88 163 GLU A C 1
ATOM 1293 O O . GLU A 1 163 ? -30.337 -7.622 23.266 1.00 92.88 163 GLU A O 1
ATOM 1298 N N . GLN A 1 164 ? -29.521 -5.699 24.072 1.00 92.06 164 GLN A N 1
ATOM 1299 C CA . GLN A 1 164 ? -30.485 -4.798 23.428 1.00 92.06 164 GLN A CA 1
ATOM 1300 C C . GLN A 1 164 ? -30.103 -4.417 21.984 1.00 92.06 164 GLN A C 1
ATOM 1302 O O . GLN A 1 164 ? -30.743 -3.557 21.383 1.00 92.06 164 GLN A O 1
ATOM 1307 N N . GLY A 1 165 ? -29.061 -5.031 21.415 1.00 90.56 165 GLY A N 1
ATOM 1308 C CA . GLY A 1 165 ? -28.623 -4.793 20.038 1.00 90.56 165 GLY A CA 1
ATOM 1309 C C . GLY A 1 165 ? -27.672 -3.607 19.852 1.00 90.56 165 GLY A C 1
ATOM 1310 O O . GLY A 1 165 ? -27.362 -3.249 18.713 1.00 90.56 165 GLY A O 1
ATOM 1311 N N . ALA A 1 166 ? -27.170 -2.999 20.932 1.00 89.50 166 ALA A N 1
ATOM 1312 C CA . ALA A 1 166 ? -26.184 -1.931 20.826 1.00 89.50 166 ALA A CA 1
ATOM 1313 C C . ALA A 1 166 ? -24.878 -2.450 20.210 1.00 89.50 166 ALA A C 1
ATOM 1315 O O . ALA A 1 166 ? -24.282 -3.432 20.670 1.00 89.50 166 ALA A O 1
ATOM 1316 N N . LYS A 1 167 ? -24.396 -1.754 19.179 1.00 86.50 167 LYS A N 1
ATOM 1317 C CA . LYS A 1 167 ? -23.152 -2.101 18.489 1.00 86.50 167 LYS A CA 1
ATOM 1318 C C . LYS A 1 167 ? -21.984 -1.366 19.131 1.00 86.50 167 LYS A C 1
ATOM 1320 O O . LYS A 1 167 ? -22.085 -0.190 19.457 1.00 86.50 167 LYS A O 1
ATOM 1325 N N . THR A 1 168 ? -20.856 -2.048 19.308 1.00 86.25 168 THR A N 1
ATOM 1326 C CA . THR A 1 168 ? -19.616 -1.394 19.746 1.00 86.25 168 THR A CA 1
ATOM 1327 C C . THR A 1 168 ? -18.868 -0.833 18.544 1.00 86.25 168 THR A C 1
ATOM 1329 O O . THR A 1 168 ? -18.998 -1.343 17.434 1.00 86.25 168 THR A O 1
ATOM 1332 N N . LEU A 1 169 ? -18.000 0.159 18.762 1.00 83.25 169 LEU A N 1
ATOM 1333 C CA . LEU A 1 169 ? -17.125 0.661 17.696 1.00 83.25 169 LEU A CA 1
ATOM 1334 C C . LEU A 1 169 ? -16.264 -0.455 17.094 1.00 83.25 169 LEU A C 1
ATOM 1336 O O . LEU A 1 169 ? -16.121 -0.529 15.880 1.00 83.25 169 LEU A O 1
ATOM 1340 N N . LEU A 1 170 ? -15.750 -1.355 17.936 1.00 85.94 170 LEU A N 1
ATOM 1341 C CA . LEU A 1 170 ? -15.006 -2.530 17.492 1.00 85.94 170 LEU A CA 1
ATOM 1342 C C . LEU A 1 170 ? -15.878 -3.491 16.670 1.00 85.94 170 LEU A C 1
ATOM 1344 O O . LEU A 1 170 ? -15.425 -3.996 15.652 1.00 85.94 170 LEU A O 1
ATOM 1348 N N . GLY A 1 171 ? -17.128 -3.718 17.074 1.00 87.19 171 GLY A N 1
ATOM 1349 C CA . GLY A 1 171 ? -18.063 -4.567 16.335 1.00 87.19 171 GLY A CA 1
ATOM 1350 C C . GLY A 1 171 ? -18.453 -3.976 14.981 1.00 87.19 171 GLY A C 1
ATOM 1351 O O . GLY A 1 171 ? -18.523 -4.707 14.001 1.00 87.19 171 GLY A O 1
ATOM 1352 N N . THR A 1 172 ? -18.648 -2.656 14.907 1.00 89.19 172 THR A N 1
ATOM 1353 C CA . THR A 1 172 ? -19.053 -1.975 13.669 1.00 89.19 172 THR A CA 1
ATOM 1354 C C . THR A 1 172 ? -17.867 -1.698 12.746 1.00 89.19 172 THR A C 1
ATOM 1356 O O . THR A 1 172 ? -17.860 -2.114 11.593 1.00 89.19 172 THR A O 1
ATOM 1359 N N . LEU A 1 173 ? -16.841 -0.998 13.236 1.00 90.25 173 LEU A N 1
ATOM 1360 C CA . LEU A 1 173 ? -15.695 -0.577 12.425 1.00 90.25 173 LEU A CA 1
ATOM 1361 C C . LEU A 1 173 ? -14.578 -1.619 12.367 1.00 90.25 173 LEU A C 1
ATOM 1363 O O . LEU A 1 173 ? -13.760 -1.562 11.455 1.00 90.25 173 LEU A O 1
ATOM 1367 N N . GLY A 1 174 ? -14.512 -2.568 13.301 1.00 90.06 174 GLY A N 1
ATOM 1368 C CA . GLY A 1 174 ? -13.478 -3.606 13.284 1.00 90.06 174 GLY A CA 1
ATOM 1369 C C . GLY A 1 174 ? -13.667 -4.633 12.169 1.00 90.06 174 GLY A C 1
ATOM 1370 O O . GLY A 1 174 ? -12.697 -5.233 11.716 1.00 90.06 174 GLY A O 1
ATOM 1371 N N . GLN A 1 175 ? -14.895 -4.796 11.675 1.00 91.62 175 GLN A N 1
ATOM 1372 C CA . GLN A 1 175 ? -15.217 -5.719 10.582 1.00 91.62 175 GLN A CA 1
ATOM 1373 C C . GLN A 1 175 ? -15.146 -5.066 9.195 1.00 91.62 175 GLN A C 1
ATOM 1375 O O . GLN A 1 175 ? -15.290 -5.753 8.184 1.00 91.62 175 GLN A O 1
ATOM 1380 N N . ARG A 1 176 ? -14.912 -3.749 9.111 1.00 92.00 176 ARG A N 1
ATOM 1381 C CA . ARG A 1 176 ? -14.908 -3.046 7.824 1.00 92.00 176 ARG A CA 1
ATOM 1382 C C . ARG A 1 176 ? -13.711 -3.462 6.963 1.00 92.00 176 ARG A C 1
ATOM 1384 O O . ARG A 1 176 ? -12.617 -3.736 7.470 1.00 92.00 176 ARG A O 1
ATOM 1391 N N . LYS A 1 177 ? -13.911 -3.499 5.646 1.00 93.00 177 LYS A N 1
ATOM 1392 C CA . LYS A 1 177 ? -12.826 -3.696 4.678 1.00 93.00 177 LYS A CA 1
ATOM 1393 C C . LYS A 1 177 ? -12.148 -2.354 4.435 1.00 93.00 177 LYS A C 1
ATOM 1395 O O . LYS A 1 177 ? -12.810 -1.393 4.063 1.00 93.00 177 LYS A O 1
ATOM 1400 N N . LEU A 1 178 ? -10.841 -2.290 4.669 1.00 93.75 178 LEU A N 1
ATOM 1401 C CA . LEU A 1 178 ? -10.039 -1.094 4.428 1.00 93.75 178 LEU A CA 1
ATOM 1402 C C . LEU A 1 178 ? -8.916 -1.421 3.467 1.00 93.75 178 LEU A C 1
ATOM 1404 O O . LEU A 1 178 ? -8.301 -2.479 3.573 1.00 93.75 178 LEU A O 1
ATOM 1408 N N . LYS A 1 179 ? -8.599 -0.456 2.606 1.00 95.69 179 LYS A N 1
ATOM 1409 C CA . LYS A 1 179 ? -7.404 -0.538 1.781 1.00 95.69 179 LYS A CA 1
ATOM 1410 C C . LYS A 1 179 ? -6.159 -0.410 2.654 1.00 95.69 179 LYS A C 1
ATOM 1412 O O . LYS A 1 179 ? -5.969 0.585 3.362 1.00 95.69 179 LYS A O 1
ATOM 1417 N N . ILE A 1 180 ? -5.312 -1.426 2.611 1.00 96.19 180 ILE A N 1
ATOM 1418 C CA . ILE A 1 180 ? -4.096 -1.526 3.412 1.00 96.19 180 ILE A CA 1
ATOM 1419 C C . ILE A 1 180 ? -3.012 -0.634 2.782 1.00 96.19 180 ILE A C 1
ATOM 1421 O O . ILE A 1 180 ? -2.893 -0.565 1.564 1.00 96.19 180 ILE A O 1
ATOM 1425 N N . LEU A 1 181 ? -2.256 0.105 3.605 1.00 94.69 181 LEU A N 1
ATOM 1426 C CA . LEU A 1 181 ? -1.211 1.057 3.171 1.00 94.69 181 LEU A CA 1
ATOM 1427 C C . LEU A 1 181 ? -1.672 2.169 2.194 1.00 94.69 181 LEU A C 1
ATOM 1429 O O . LEU A 1 181 ? -0.852 2.849 1.588 1.00 94.69 181 LEU A O 1
ATOM 1433 N N . ARG A 1 182 ? -2.979 2.438 2.066 1.00 93.75 182 ARG A N 1
ATOM 1434 C CA . ARG A 1 182 ? -3.528 3.487 1.175 1.00 93.75 182 ARG A CA 1
ATOM 1435 C C . ARG A 1 182 ? -4.228 4.624 1.927 1.00 93.75 182 ARG A C 1
ATOM 1437 O O . ARG A 1 182 ? -5.257 5.106 1.483 1.00 93.75 182 ARG A O 1
ATOM 1444 N N . ASP A 1 183 ? -3.711 5.037 3.088 1.00 85.44 183 ASP A N 1
ATOM 1445 C CA . ASP A 1 183 ? -4.329 6.140 3.856 1.00 85.44 183 ASP A CA 1
ATOM 1446 C C . ASP A 1 183 ? -4.214 7.487 3.134 1.00 85.44 183 ASP A C 1
ATOM 1448 O O . ASP A 1 183 ? -5.203 8.149 2.856 1.00 85.44 183 ASP A O 1
ATOM 1452 N N . THR A 1 184 ? -2.982 7.871 2.796 1.00 87.31 184 THR A N 1
ATOM 1453 C CA . THR A 1 184 ? -2.671 9.169 2.184 1.00 87.31 184 THR A CA 1
ATOM 1454 C C . THR A 1 184 ? -2.385 9.071 0.690 1.00 87.31 184 THR A C 1
ATOM 1456 O O . THR A 1 184 ? -2.136 10.084 0.052 1.00 87.31 184 THR A O 1
ATOM 1459 N N . GLY A 1 185 ? -2.320 7.857 0.137 1.00 91.12 185 GLY A N 1
ATOM 1460 C CA . GLY A 1 185 ? -1.868 7.615 -1.236 1.00 91.12 185 GLY A CA 1
ATOM 1461 C C . GLY A 1 185 ? -0.360 7.786 -1.462 1.00 91.12 185 GLY A C 1
ATOM 1462 O O . GLY A 1 185 ? 0.136 7.270 -2.450 1.00 91.12 185 GLY A O 1
ATOM 1463 N N . ARG A 1 186 ? 0.389 8.399 -0.532 1.00 93.62 186 ARG A N 1
ATOM 1464 C CA . ARG A 1 186 ? 1.831 8.704 -0.661 1.00 93.62 186 ARG A CA 1
ATOM 1465 C C . ARG A 1 186 ? 2.675 7.529 -1.171 1.00 93.62 186 ARG A C 1
ATOM 1467 O O . ARG A 1 186 ? 3.354 7.675 -2.175 1.00 93.62 186 ARG A O 1
ATOM 1474 N N . LEU A 1 187 ? 2.575 6.359 -0.531 1.00 94.94 187 LEU A N 1
ATOM 1475 C CA . LEU A 1 187 ? 3.332 5.166 -0.941 1.00 94.94 187 LEU A CA 1
ATOM 1476 C C . LEU A 1 187 ? 2.886 4.591 -2.294 1.00 94.94 187 LEU A C 1
ATOM 1478 O O . LEU A 1 187 ? 3.697 4.058 -3.034 1.00 94.94 187 LEU A O 1
ATOM 1482 N N . LEU A 1 188 ? 1.601 4.684 -2.635 1.00 94.81 188 LEU A N 1
ATOM 1483 C CA . LEU A 1 188 ? 1.136 4.251 -3.954 1.00 94.81 188 LEU A CA 1
ATOM 1484 C C . LEU A 1 188 ? 1.612 5.214 -5.051 1.00 94.81 188 LEU A C 1
ATOM 1486 O O . LEU A 1 188 ? 1.954 4.789 -6.152 1.00 94.81 188 LEU A O 1
ATOM 1490 N N . ASN A 1 189 ? 1.621 6.511 -4.752 1.00 92.62 189 ASN A N 1
ATOM 1491 C CA . ASN A 1 189 ? 2.038 7.543 -5.689 1.00 92.62 189 ASN A CA 1
ATOM 1492 C C . ASN A 1 189 ? 3.538 7.441 -5.982 1.00 92.62 189 ASN A C 1
ATOM 1494 O O . ASN A 1 189 ? 3.903 7.498 -7.150 1.00 92.62 189 ASN A O 1
ATOM 1498 N N . SER A 1 190 ? 4.386 7.174 -4.977 1.00 93.56 190 SER A N 1
ATOM 1499 C CA . SER A 1 190 ? 5.821 6.933 -5.210 1.00 93.56 190 SER A CA 1
ATOM 1500 C C . SER A 1 190 ? 6.083 5.704 -6.090 1.00 93.56 190 SER A C 1
ATOM 1502 O O . SER A 1 190 ? 7.085 5.649 -6.797 1.00 93.56 190 SER A O 1
ATOM 1504 N N . LEU A 1 191 ? 5.149 4.746 -6.114 1.00 93.38 191 LEU A N 1
ATOM 1505 C CA . LEU A 1 191 ? 5.196 3.567 -6.978 1.00 93.38 191 LEU A CA 1
ATOM 1506 C C . LEU A 1 191 ? 4.478 3.746 -8.321 1.00 93.38 191 LEU A C 1
ATOM 1508 O O . LEU A 1 191 ? 4.307 2.775 -9.052 1.00 93.38 191 LEU A O 1
ATOM 1512 N N . SER A 1 192 ? 3.991 4.940 -8.654 1.00 90.50 192 SER A N 1
ATOM 1513 C CA . SER A 1 192 ? 3.262 5.126 -9.907 1.00 90.50 192 SER A CA 1
ATOM 1514 C C . SER A 1 192 ? 4.230 5.226 -11.087 1.00 90.50 192 SER 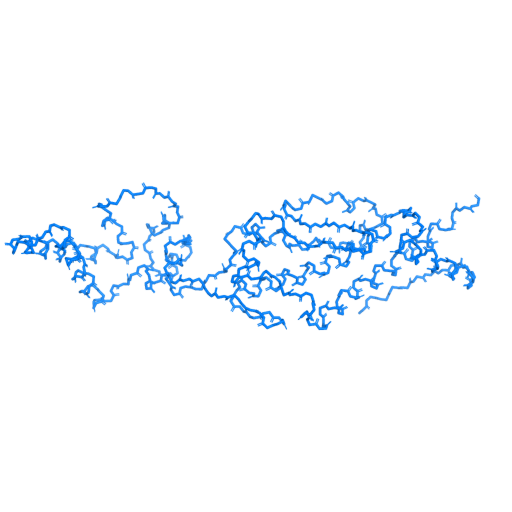A C 1
ATOM 1516 O O . SER A 1 192 ? 5.145 6.050 -11.041 1.00 90.50 192 SER A O 1
ATOM 1518 N N . PRO A 1 193 ? 4.043 4.417 -12.151 1.00 86.50 193 PRO A N 1
ATOM 1519 C CA . PRO A 1 193 ? 4.793 4.616 -13.375 1.00 86.50 193 PRO A CA 1
ATOM 1520 C C . PRO A 1 193 ? 4.412 5.979 -13.941 1.00 86.50 193 PRO A C 1
ATOM 1522 O O . PRO A 1 193 ? 3.250 6.393 -13.880 1.00 86.50 193 PRO A O 1
ATOM 1525 N N . GLY A 1 194 ? 5.397 6.675 -14.491 1.00 78.75 194 GLY A N 1
ATOM 1526 C CA . GLY A 1 194 ? 5.112 7.821 -15.330 1.00 78.75 194 GLY A CA 1
ATOM 1527 C C . GLY A 1 194 ? 4.263 7.425 -16.548 1.00 78.75 194 GLY A C 1
ATOM 1528 O O . GLY A 1 194 ? 4.201 6.260 -16.935 1.00 78.75 194 GLY A O 1
ATOM 1529 N N . ILE A 1 195 ? 3.606 8.409 -17.154 1.00 72.25 195 ILE A N 1
ATOM 1530 C CA . ILE A 1 195 ? 2.996 8.319 -18.486 1.00 72.25 195 ILE A CA 1
ATOM 1531 C C . ILE A 1 195 ? 4.125 8.148 -19.519 1.00 72.25 195 ILE A C 1
ATOM 1533 O O . ILE A 1 195 ? 5.013 9.002 -19.588 1.00 72.25 195 ILE A O 1
ATOM 1537 N N . ASP A 1 196 ? 4.125 7.033 -20.251 1.00 65.19 196 ASP A N 1
ATOM 1538 C CA . ASP A 1 196 ? 4.965 6.814 -21.440 1.00 65.19 196 ASP A CA 1
ATOM 1539 C C . ASP A 1 196 ? 4.225 7.453 -22.619 1.00 65.19 196 ASP A C 1
ATOM 1541 O O . ASP A 1 196 ? 3.411 6.795 -23.267 1.00 65.19 196 ASP A O 1
ATOM 1545 N N . ASP A 1 197 ? 4.420 8.757 -22.827 1.00 62.88 197 ASP A N 1
ATOM 1546 C CA . ASP A 1 197 ? 3.900 9.409 -24.022 1.00 62.88 197 ASP A CA 1
ATOM 1547 C C . ASP A 1 197 ? 4.817 9.057 -25.193 1.00 62.88 197 ASP A C 1
ATOM 1549 O O . ASP A 1 197 ? 6.003 9.393 -25.247 1.00 62.88 197 ASP A O 1
ATOM 1553 N N . ASP A 1 198 ? 4.245 8.310 -26.135 1.00 58.09 198 ASP A N 1
ATOM 1554 C CA . ASP A 1 198 ? 4.945 7.772 -27.296 1.00 58.09 198 ASP A CA 1
ATOM 1555 C C . ASP A 1 198 ? 5.523 8.877 -28.211 1.00 58.09 198 ASP A C 1
ATOM 1557 O O . ASP A 1 198 ? 6.380 8.561 -29.043 1.00 58.09 198 ASP A O 1
ATOM 1561 N N . GLU A 1 199 ? 5.098 10.135 -28.053 1.00 56.12 199 GLU A N 1
ATOM 1562 C CA . GLU A 1 199 ? 5.550 11.308 -28.819 1.00 56.12 199 GLU A CA 1
ATOM 1563 C C . GLU A 1 199 ? 6.729 12.059 -28.169 1.00 56.12 199 GLU A C 1
ATOM 1565 O O . GLU A 1 199 ? 7.597 12.554 -28.890 1.00 56.12 199 GLU A O 1
ATOM 1570 N N . ASP A 1 200 ? 6.846 12.073 -26.836 1.00 52.41 200 ASP A N 1
ATOM 1571 C CA . ASP A 1 200 ? 7.780 12.977 -26.142 1.00 52.41 200 ASP A CA 1
ATOM 1572 C C . ASP A 1 200 ? 9.234 12.486 -26.114 1.00 52.41 200 ASP A C 1
ATOM 1574 O O . ASP A 1 200 ? 10.152 13.248 -25.858 1.00 52.41 200 ASP A O 1
ATOM 1578 N N . LEU A 1 201 ? 9.517 11.229 -26.450 1.00 51.09 201 LEU A N 1
ATOM 1579 C CA . LEU A 1 201 ? 10.887 10.688 -26.378 1.00 51.09 201 LEU A CA 1
ATOM 1580 C C . LEU A 1 201 ? 11.841 11.174 -27.478 1.00 51.09 201 LEU A C 1
ATOM 1582 O O . LEU A 1 201 ? 13.025 10.838 -27.451 1.00 51.09 201 LEU A O 1
ATOM 1586 N N . ALA A 1 202 ? 11.342 11.926 -28.462 1.00 46.69 202 ALA A N 1
ATOM 1587 C CA . ALA A 1 202 ? 12.193 12.611 -29.433 1.00 46.69 202 ALA A CA 1
ATOM 1588 C C . ALA A 1 202 ? 12.828 13.881 -28.843 1.00 46.69 202 ALA A C 1
ATOM 1590 O O . ALA A 1 202 ? 13.887 14.313 -29.305 1.00 46.69 202 ALA A O 1
ATOM 1591 N N . THR A 1 203 ? 12.214 14.462 -27.812 1.00 50.47 203 THR A N 1
ATOM 1592 C CA . THR A 1 203 ? 12.760 15.590 -27.071 1.00 50.47 203 THR A CA 1
ATOM 1593 C C . THR A 1 203 ? 13.400 15.057 -25.792 1.00 50.47 203 THR A C 1
ATOM 1595 O O . THR A 1 203 ? 12.810 14.310 -25.018 1.00 50.47 203 THR A O 1
ATOM 1598 N N . MET A 1 204 ? 14.648 15.446 -25.535 1.00 48.62 204 MET A N 1
ATOM 1599 C CA . MET A 1 204 ? 15.370 15.132 -24.291 1.00 48.62 204 MET A CA 1
ATOM 1600 C C . MET A 1 204 ? 14.741 15.807 -23.047 1.00 48.62 204 MET A C 1
ATOM 1602 O O . MET A 1 204 ? 15.406 15.979 -22.032 1.00 48.62 204 MET A O 1
ATOM 1606 N N . ASP A 1 205 ? 13.470 16.210 -23.119 1.00 48.44 205 ASP A N 1
ATOM 1607 C CA . ASP A 1 205 ? 12.726 16.910 -22.072 1.00 48.44 205 ASP A CA 1
ATOM 1608 C C . ASP A 1 205 ? 11.845 15.958 -21.241 1.00 48.44 205 ASP A C 1
ATOM 1610 O O . ASP A 1 205 ? 11.384 16.315 -20.161 1.00 48.44 205 ASP A O 1
ATOM 1614 N N . VAL A 1 206 ? 11.715 14.684 -21.653 1.00 49.62 206 VAL A N 1
ATOM 1615 C CA . VAL A 1 206 ? 11.112 13.603 -20.834 1.00 49.62 206 VAL A CA 1
ATOM 1616 C C . VAL A 1 206 ? 11.838 13.428 -19.492 1.00 49.62 206 VAL A C 1
ATOM 1618 O O . VAL A 1 206 ? 11.271 12.920 -18.522 1.00 49.62 206 VAL A O 1
ATOM 1621 N N . PHE A 1 207 ? 13.091 13.883 -19.415 1.00 49.69 207 PHE A N 1
ATOM 1622 C CA . PHE A 1 207 ? 13.933 13.828 -18.223 1.00 49.69 207 PHE A CA 1
ATOM 1623 C C . PHE A 1 207 ? 13.648 14.955 -17.218 1.00 49.69 207 PHE A C 1
ATOM 1625 O O . PHE A 1 207 ? 14.085 14.854 -16.074 1.00 49.69 207 PHE A O 1
ATOM 1632 N N . GLN A 1 208 ? 12.873 15.983 -17.589 1.00 47.88 208 GLN A N 1
ATOM 1633 C CA . GLN A 1 208 ? 12.355 16.994 -16.656 1.00 47.88 208 GLN A CA 1
ATOM 1634 C C . GLN A 1 208 ? 10.999 16.605 -16.068 1.00 47.88 208 GLN A C 1
ATOM 1636 O O . GLN A 1 208 ? 10.194 17.457 -15.687 1.00 47.88 208 GLN A O 1
ATOM 1641 N N . ARG A 1 209 ? 10.712 15.306 -15.967 1.00 55.59 209 ARG A N 1
ATOM 1642 C CA . ARG A 1 209 ? 9.579 14.889 -15.156 1.00 55.59 209 ARG A CA 1
ATOM 1643 C C . ARG A 1 209 ? 9.826 15.384 -13.739 1.00 55.59 209 ARG A C 1
ATOM 1645 O O . ARG A 1 209 ? 10.859 15.050 -13.160 1.00 55.59 209 ARG A O 1
ATOM 1652 N N . GLU A 1 210 ? 8.889 16.158 -13.188 1.00 55.28 210 GLU A N 1
ATOM 1653 C CA . GLU A 1 210 ? 8.867 16.419 -11.752 1.00 55.28 210 GLU A CA 1
ATOM 1654 C C . GLU A 1 210 ? 8.950 15.053 -11.079 1.00 55.28 210 GLU A C 1
ATOM 1656 O O . GLU A 1 210 ? 8.029 14.237 -11.202 1.00 55.28 210 GLU A O 1
ATOM 1661 N N . SER A 1 211 ? 10.108 14.744 -10.487 1.00 57.03 211 SER A N 1
ATOM 1662 C CA . SER A 1 211 ? 10.297 13.476 -9.805 1.00 57.03 211 SER A CA 1
ATOM 1663 C C . SER A 1 211 ? 9.159 13.377 -8.808 1.00 57.03 211 SER A C 1
ATOM 1665 O O . SER A 1 211 ? 9.014 14.273 -7.973 1.00 57.03 211 SER A O 1
ATOM 1667 N N . VAL A 1 212 ? 8.324 12.342 -8.914 1.00 70.50 212 VAL A N 1
ATOM 1668 C CA . VAL A 1 212 ? 7.308 12.125 -7.890 1.00 70.50 212 VAL A CA 1
ATOM 1669 C C . VAL A 1 212 ? 8.083 11.984 -6.596 1.00 70.50 212 VAL A C 1
ATOM 1671 O O . VAL A 1 212 ? 8.931 11.093 -6.496 1.00 70.50 212 VAL A O 1
ATOM 1674 N N . ASP A 1 213 ? 7.848 12.904 -5.660 1.00 76.44 213 ASP A N 1
ATOM 1675 C CA . ASP A 1 213 ? 8.575 12.941 -4.400 1.00 76.44 213 ASP A CA 1
ATOM 1676 C C . ASP A 1 213 ? 8.662 11.519 -3.831 1.00 76.44 213 ASP A C 1
ATOM 1678 O O . ASP A 1 213 ? 7.655 10.819 -3.693 1.00 76.44 213 ASP A O 1
ATOM 1682 N N . GLU A 1 214 ? 9.885 11.090 -3.516 1.00 89.00 214 GLU A N 1
ATOM 1683 C CA . GLU A 1 214 ? 10.188 9.780 -2.928 1.00 89.00 214 GLU A CA 1
ATOM 1684 C C . GLU A 1 214 ? 10.051 8.557 -3.846 1.00 89.00 214 GLU A C 1
ATOM 1686 O O . GLU A 1 214 ? 10.148 7.432 -3.354 1.00 89.00 214 GLU A O 1
ATOM 1691 N N . GLN A 1 215 ? 9.875 8.719 -5.153 1.00 90.94 215 GLN A N 1
ATOM 1692 C CA . GLN A 1 215 ? 10.140 7.637 -6.098 1.00 90.94 215 GLN A CA 1
ATOM 1693 C C . GLN A 1 215 ? 11.651 7.388 -6.186 1.00 90.94 215 GLN A C 1
ATOM 1695 O O . GLN A 1 215 ? 12.444 8.325 -6.262 1.00 90.94 215 GLN A O 1
ATOM 1700 N N . GLU A 1 216 ? 12.063 6.121 -6.155 1.00 88.75 216 GLU A N 1
ATOM 1701 C CA . GLU A 1 216 ? 13.445 5.749 -6.450 1.00 88.75 216 GLU A CA 1
ATOM 1702 C C . GLU A 1 216 ? 13.499 5.227 -7.879 1.00 88.75 216 GLU A C 1
ATOM 1704 O O . GLU A 1 216 ? 12.914 4.191 -8.197 1.00 88.75 216 GLU A O 1
ATOM 1709 N N . PHE A 1 217 ? 14.166 5.975 -8.747 1.00 87.25 217 PHE A N 1
ATOM 1710 C CA . PHE A 1 217 ? 14.363 5.584 -10.130 1.00 87.25 217 PHE A CA 1
ATOM 1711 C C . PHE A 1 217 ? 15.763 6.009 -10.559 1.00 87.25 217 PHE A C 1
ATOM 1713 O O . PHE A 1 217 ? 16.041 7.202 -10.662 1.00 87.25 217 PHE A O 1
ATOM 1720 N N . ALA A 1 218 ? 16.660 5.048 -10.765 1.00 86.88 218 ALA A N 1
ATOM 1721 C CA . ALA A 1 218 ? 18.045 5.338 -11.123 1.00 86.88 218 ALA A CA 1
ATOM 1722 C C . ALA A 1 218 ? 18.558 4.370 -12.187 1.00 86.88 218 ALA A C 1
ATOM 1724 O O . ALA A 1 218 ? 18.396 3.155 -12.077 1.00 86.88 218 ALA A O 1
ATOM 1725 N N . VAL A 1 219 ? 19.212 4.907 -13.212 1.00 84.88 219 VAL A N 1
ATOM 1726 C CA . VAL A 1 219 ? 19.831 4.119 -14.278 1.00 84.88 219 VAL A CA 1
ATOM 1727 C C . VAL A 1 219 ? 21.306 3.883 -13.936 1.00 84.88 219 VAL A C 1
ATOM 1729 O O . VAL A 1 219 ? 22.098 4.818 -13.861 1.00 84.88 219 VAL A O 1
ATOM 1732 N N . GLY A 1 220 ? 21.677 2.623 -13.707 1.00 85.38 220 GLY A N 1
ATOM 1733 C CA . GLY A 1 220 ? 23.057 2.169 -13.515 1.00 85.38 220 GLY A CA 1
ATOM 1734 C C . GLY A 1 220 ? 23.679 1.645 -14.812 1.00 85.38 220 GLY A C 1
ATOM 1735 O O . GLY A 1 220 ? 23.017 1.600 -15.849 1.00 85.38 220 GLY A O 1
ATOM 1736 N N . GLN A 1 221 ? 24.952 1.218 -14.769 1.00 81.62 221 GLN A N 1
ATOM 1737 C CA . GLN A 1 221 ? 25.711 0.802 -15.966 1.00 81.62 221 GLN A CA 1
ATOM 1738 C C . GLN A 1 221 ? 24.987 -0.267 -16.805 1.00 81.62 221 GLN A C 1
ATOM 1740 O O . GLN A 1 221 ? 24.908 -0.145 -18.017 1.00 81.62 221 GLN A O 1
ATOM 1745 N N . ASN A 1 222 ? 24.404 -1.270 -16.155 1.00 83.62 222 ASN A N 1
ATOM 1746 C CA . ASN A 1 222 ? 23.648 -2.348 -16.802 1.00 83.62 222 ASN A CA 1
ATOM 1747 C C . ASN A 1 222 ? 22.403 -2.706 -15.983 1.00 83.62 222 ASN A C 1
ATOM 1749 O O . ASN A 1 222 ? 22.000 -3.863 -15.895 1.00 83.62 222 ASN A O 1
ATOM 1753 N N . SER A 1 223 ? 21.842 -1.717 -15.296 1.00 88.19 223 SER A N 1
ATOM 1754 C CA . SER A 1 223 ? 20.738 -1.922 -14.371 1.00 88.19 223 SER A CA 1
ATOM 1755 C C . SER A 1 223 ? 19.829 -0.709 -14.350 1.00 88.19 223 SER A C 1
ATOM 1757 O O . SER A 1 223 ? 20.239 0.413 -14.637 1.00 88.19 223 SER A O 1
ATOM 1759 N N . VAL A 1 224 ? 18.580 -0.947 -13.979 1.00 90.56 224 VAL A N 1
ATOM 1760 C CA . VAL A 1 224 ? 17.653 0.099 -13.574 1.00 90.56 224 VAL A CA 1
ATOM 1761 C C . VAL A 1 224 ? 17.194 -0.233 -12.163 1.00 90.56 224 VAL A C 1
ATOM 1763 O O . VAL A 1 224 ? 16.792 -1.361 -11.877 1.00 90.56 224 VAL A O 1
ATOM 1766 N N . ILE A 1 225 ? 17.332 0.731 -11.266 1.00 91.38 225 ILE A N 1
ATOM 1767 C CA . ILE A 1 225 ? 16.826 0.673 -9.902 1.00 91.38 225 ILE A CA 1
ATOM 1768 C C . ILE A 1 225 ? 15.447 1.311 -9.931 1.00 91.38 225 ILE A C 1
ATOM 1770 O O . ILE A 1 225 ? 15.287 2.422 -10.432 1.00 91.38 225 ILE A O 1
ATOM 1774 N N . VAL A 1 226 ? 14.464 0.587 -9.410 1.00 91.50 226 VAL A N 1
ATOM 1775 C CA . VAL A 1 226 ? 13.065 0.998 -9.351 1.00 91.50 226 VAL A CA 1
ATOM 1776 C C . VAL A 1 226 ? 12.560 0.714 -7.944 1.00 91.50 226 VAL A C 1
ATOM 1778 O O . VAL A 1 226 ? 12.673 -0.414 -7.463 1.00 91.50 226 VAL A O 1
ATOM 1781 N N . GLY A 1 227 ? 11.995 1.718 -7.283 1.00 92.38 227 GLY A N 1
ATOM 1782 C CA . GLY A 1 227 ? 11.578 1.591 -5.897 1.00 92.38 227 GLY A CA 1
ATOM 1783 C C . GLY A 1 227 ? 10.947 2.851 -5.320 1.00 92.38 227 GLY A C 1
ATOM 1784 O O . GLY A 1 227 ? 10.340 3.666 -6.015 1.00 92.38 227 GLY A O 1
ATOM 1785 N N . THR A 1 228 ? 11.064 2.986 -4.002 1.00 95.12 228 THR A N 1
ATOM 1786 C CA . THR A 1 228 ? 10.470 4.080 -3.235 1.00 95.12 228 THR A CA 1
ATOM 1787 C C . THR A 1 228 ? 11.338 4.415 -2.026 1.00 95.12 228 THR A C 1
ATOM 1789 O O . THR A 1 228 ? 11.641 3.552 -1.207 1.00 95.12 228 THR A O 1
ATOM 1792 N N . ASN A 1 229 ? 11.621 5.701 -1.852 1.00 94.81 229 ASN A N 1
ATOM 1793 C CA . ASN A 1 229 ? 12.335 6.288 -0.720 1.00 94.81 229 ASN A CA 1
ATOM 1794 C C . ASN A 1 229 ? 11.408 6.718 0.433 1.00 94.81 229 ASN A C 1
ATOM 1796 O O . ASN A 1 229 ? 11.852 7.316 1.416 1.00 94.81 229 ASN A O 1
ATOM 1800 N N . VAL A 1 230 ? 10.107 6.413 0.347 1.00 95.75 230 VAL A N 1
ATOM 1801 C CA . VAL A 1 230 ? 9.150 6.644 1.439 1.00 95.75 230 VAL A CA 1
ATOM 1802 C C . VAL A 1 230 ? 9.652 5.958 2.714 1.00 95.75 230 VAL A C 1
ATOM 1804 O O . VAL A 1 230 ? 9.736 4.735 2.782 1.00 95.75 230 VAL A O 1
ATOM 1807 N N . LYS A 1 231 ? 9.929 6.738 3.767 1.00 94.75 231 LYS A N 1
ATOM 1808 C CA . LYS A 1 231 ? 10.652 6.274 4.975 1.00 94.75 231 LYS A CA 1
ATOM 1809 C C . LYS A 1 231 ? 10.086 5.014 5.642 1.00 94.75 231 LYS A C 1
ATOM 1811 O O . LYS A 1 231 ? 10.828 4.253 6.251 1.00 94.75 231 LYS A O 1
ATOM 1816 N N . TYR A 1 232 ? 8.770 4.809 5.579 1.00 94.31 232 TYR A N 1
ATOM 1817 C CA . TYR A 1 232 ? 8.102 3.653 6.188 1.00 94.31 232 TYR A CA 1
ATOM 1818 C C . TYR A 1 232 ? 7.927 2.462 5.228 1.00 94.31 232 TYR A C 1
ATOM 1820 O O . TYR A 1 232 ? 7.431 1.418 5.649 1.00 94.31 232 TYR A O 1
ATOM 1828 N N . ALA A 1 233 ? 8.313 2.597 3.955 1.00 96.31 233 ALA A N 1
ATOM 1829 C CA . ALA A 1 233 ? 8.187 1.547 2.950 1.00 96.31 233 ALA A CA 1
ATOM 1830 C C . ALA A 1 233 ? 9.031 0.322 3.307 1.00 96.31 233 ALA A C 1
ATOM 1832 O O . ALA A 1 233 ? 8.487 -0.777 3.336 1.00 96.31 233 ALA A O 1
ATOM 1833 N N . ALA A 1 234 ? 10.306 0.521 3.667 1.00 95.88 234 ALA A N 1
ATOM 1834 C CA . ALA A 1 234 ? 11.221 -0.558 4.051 1.00 95.88 234 ALA A CA 1
ATOM 1835 C C . ALA A 1 234 ? 10.660 -1.401 5.208 1.00 95.88 234 ALA A C 1
ATOM 1837 O O . ALA A 1 234 ? 10.546 -2.617 5.102 1.00 95.88 234 ALA A O 1
ATOM 1838 N N . PHE A 1 235 ? 10.150 -0.749 6.260 1.00 96.75 235 PHE A N 1
ATOM 1839 C CA . PHE A 1 235 ? 9.527 -1.441 7.395 1.00 96.75 235 PHE A CA 1
ATOM 1840 C C . PHE A 1 235 ? 8.361 -2.358 6.983 1.00 96.75 235 PHE A C 1
ATOM 1842 O O . PHE A 1 235 ? 8.146 -3.413 7.583 1.00 96.75 235 PHE A O 1
ATOM 1849 N N . HIS A 1 236 ? 7.577 -1.968 5.974 1.00 96.31 236 HIS A N 1
ATOM 1850 C CA . HIS A 1 236 ? 6.523 -2.829 5.443 1.00 96.31 236 HIS A CA 1
ATOM 1851 C C . HIS A 1 236 ? 7.065 -3.899 4.500 1.00 96.31 236 HIS A C 1
ATOM 1853 O O . HIS A 1 236 ? 6.637 -5.049 4.625 1.00 96.31 236 HIS A O 1
ATOM 1859 N N . HIS A 1 237 ? 8.001 -3.527 3.620 1.00 96.94 237 HIS A N 1
ATOM 1860 C CA . HIS A 1 237 ? 8.611 -4.404 2.629 1.00 96.94 237 HIS A CA 1
ATOM 1861 C C . HIS A 1 237 ? 9.297 -5.610 3.286 1.00 96.94 237 HIS A C 1
ATOM 1863 O O . HIS A 1 237 ? 9.008 -6.751 2.928 1.00 96.94 237 HIS A O 1
ATOM 1869 N N . ASP A 1 238 ? 10.105 -5.347 4.311 1.00 95.75 238 ASP A N 1
ATOM 1870 C CA . ASP A 1 238 ? 10.866 -6.355 5.059 1.00 95.75 238 ASP A CA 1
ATOM 1871 C C . ASP A 1 238 ? 10.021 -7.056 6.134 1.00 95.75 238 ASP A C 1
ATOM 1873 O O . ASP A 1 238 ? 10.423 -8.058 6.728 1.00 95.75 238 ASP A O 1
ATOM 1877 N N . GLY A 1 239 ? 8.839 -6.508 6.419 1.00 95.06 239 GLY A N 1
ATOM 1878 C CA . GLY A 1 239 ? 7.918 -7.012 7.422 1.00 95.06 239 GLY A CA 1
ATOM 1879 C C . GLY A 1 239 ? 6.846 -7.936 6.845 1.00 95.06 239 GLY A C 1
ATOM 1880 O O . GLY A 1 239 ? 7.049 -8.737 5.939 1.00 95.06 239 GLY A O 1
ATOM 1881 N N . LYS A 1 240 ? 5.634 -7.820 7.398 1.00 93.75 240 LYS A N 1
ATOM 1882 C CA . LYS A 1 240 ? 4.489 -8.668 7.022 1.00 93.75 240 LYS A CA 1
ATOM 1883 C C . LYS A 1 240 ? 3.778 -8.226 5.738 1.00 93.75 240 LYS A C 1
ATOM 1885 O O . LYS A 1 240 ? 2.789 -8.846 5.363 1.00 93.75 240 LYS A O 1
ATOM 1890 N N . ARG A 1 241 ? 4.178 -7.104 5.131 1.00 96.56 241 ARG A N 1
ATOM 1891 C CA . ARG A 1 241 ? 3.453 -6.465 4.020 1.00 96.56 241 ARG A CA 1
ATOM 1892 C C . ARG A 1 241 ? 4.406 -6.084 2.902 1.00 96.56 241 ARG A C 1
ATOM 1894 O O . ARG A 1 241 ? 4.512 -4.917 2.530 1.00 96.56 241 ARG A O 1
ATOM 1901 N N . ARG A 1 242 ? 5.088 -7.103 2.381 1.00 97.00 242 ARG A N 1
ATOM 1902 C CA . ARG A 1 242 ? 6.023 -6.974 1.271 1.00 97.00 242 ARG A CA 1
ATOM 1903 C C . ARG A 1 242 ? 5.373 -6.269 0.082 1.00 97.00 242 ARG A C 1
ATOM 1905 O O . ARG A 1 242 ? 4.314 -6.690 -0.390 1.00 97.00 242 ARG A O 1
ATOM 1912 N N . LEU A 1 243 ? 5.991 -5.186 -0.383 1.00 96.94 243 LEU A N 1
ATOM 1913 C CA . LEU A 1 243 ? 5.385 -4.311 -1.391 1.00 96.94 243 LEU A CA 1
ATOM 1914 C C . LEU A 1 243 ? 5.294 -4.998 -2.761 1.00 96.94 243 LEU A C 1
ATOM 1916 O O . LEU A 1 243 ? 4.237 -4.987 -3.387 1.00 96.94 243 LEU A O 1
ATOM 1920 N N . TRP A 1 244 ? 6.347 -5.706 -3.160 1.00 95.19 244 TRP A N 1
ATOM 1921 C CA . TRP A 1 244 ? 6.422 -6.510 -4.380 1.00 95.19 244 TRP A CA 1
ATOM 1922 C C . TRP A 1 244 ? 7.210 -7.800 -4.117 1.00 95.19 244 TRP A C 1
ATOM 1924 O O . TRP A 1 244 ? 8.109 -7.789 -3.270 1.00 95.19 244 TRP A O 1
ATOM 1934 N N . PRO A 1 245 ? 6.884 -8.897 -4.817 1.00 94.94 245 PRO A N 1
ATOM 1935 C CA . PRO A 1 245 ? 7.618 -10.148 -4.703 1.00 94.94 245 PRO A CA 1
ATOM 1936 C C . PRO A 1 245 ? 9.059 -9.986 -5.196 1.00 94.94 245 PRO A C 1
ATOM 1938 O O . PRO A 1 245 ? 9.369 -9.091 -5.988 1.00 94.94 245 PRO A O 1
ATOM 1941 N N . GLU A 1 246 ? 9.933 -10.890 -4.756 1.00 93.81 246 GLU A N 1
ATOM 1942 C CA . GLU A 1 246 ? 11.286 -11.012 -5.312 1.00 93.81 246 GLU A CA 1
ATOM 1943 C C . GLU A 1 246 ? 11.223 -11.187 -6.839 1.00 93.81 246 GLU A C 1
ATOM 1945 O O . GLU A 1 246 ? 10.401 -11.986 -7.298 1.00 93.81 246 GLU A O 1
ATOM 1950 N N . PRO A 1 247 ? 12.080 -10.517 -7.637 1.00 93.69 247 PRO A N 1
ATOM 1951 C CA . PRO A 1 247 ? 12.074 -10.634 -9.099 1.00 93.69 247 PRO A CA 1
ATOM 1952 C C . PRO A 1 247 ? 12.088 -12.079 -9.615 1.00 93.69 247 PRO A C 1
ATOM 1954 O O . PRO A 1 247 ? 11.392 -12.413 -10.570 1.00 93.69 247 PRO A O 1
ATOM 1957 N N . SER A 1 248 ? 12.799 -12.980 -8.934 1.00 95.31 248 SER A N 1
ATOM 1958 C CA . SER A 1 248 ? 12.849 -14.410 -9.276 1.00 95.31 248 SER A CA 1
ATOM 1959 C C . SER A 1 248 ? 11.507 -15.145 -9.157 1.00 95.31 248 SER A C 1
ATOM 1961 O O . SER A 1 248 ? 11.370 -16.249 -9.676 1.00 95.31 248 SER A O 1
ATOM 1963 N N . LYS A 1 249 ? 10.517 -14.549 -8.484 1.00 96.44 249 LYS A N 1
ATOM 1964 C CA . LYS A 1 249 ? 9.152 -15.073 -8.332 1.00 96.44 249 LYS A CA 1
ATOM 1965 C C . LYS A 1 249 ? 8.136 -14.377 -9.236 1.00 96.44 249 LYS A C 1
ATOM 1967 O O . LYS A 1 249 ? 6.949 -14.688 -9.158 1.00 96.44 249 LYS A O 1
ATOM 1972 N N . TRP A 1 250 ? 8.556 -13.406 -10.046 1.00 96.62 250 TRP A N 1
ATOM 1973 C CA . TRP A 1 250 ? 7.634 -12.709 -10.936 1.00 96.62 250 TRP A CA 1
ATOM 1974 C C . TRP A 1 250 ? 7.100 -13.689 -11.988 1.00 96.62 250 TRP A C 1
ATOM 1976 O O . TRP A 1 250 ? 7.872 -14.490 -12.522 1.00 96.62 250 TRP A O 1
ATOM 1986 N N . PRO A 1 251 ? 5.793 -13.650 -12.300 1.00 97.12 251 PRO A N 1
ATOM 1987 C CA . PRO A 1 251 ? 5.230 -14.518 -13.324 1.00 97.12 251 PRO A CA 1
ATOM 1988 C C . PRO A 1 251 ? 5.838 -14.189 -14.690 1.00 97.12 251 PRO A C 1
ATOM 1990 O O . PRO A 1 251 ? 6.137 -13.028 -14.976 1.00 97.12 251 PRO A O 1
ATOM 1993 N N . GLN A 1 252 ? 5.930 -15.190 -15.570 1.00 97.38 252 GLN A N 1
ATOM 1994 C CA . GLN A 1 252 ? 6.488 -15.013 -16.915 1.00 97.38 252 GLN A CA 1
ATOM 1995 C C . GLN A 1 252 ? 5.814 -13.866 -17.684 1.00 97.38 252 GLN A C 1
ATOM 1997 O O . GLN A 1 252 ? 6.503 -13.047 -18.273 1.00 97.38 252 GLN A O 1
ATOM 2002 N N . ALA A 1 253 ? 4.491 -13.715 -17.566 1.00 97.00 253 ALA A N 1
ATOM 2003 C CA . ALA A 1 253 ? 3.758 -12.626 -18.215 1.00 97.00 253 ALA A CA 1
ATOM 2004 C C . ALA A 1 253 ? 4.266 -11.219 -17.830 1.00 97.00 253 ALA A C 1
ATOM 2006 O O . ALA A 1 253 ? 4.256 -10.310 -18.653 1.00 97.00 253 ALA A O 1
ATOM 2007 N N . ALA A 1 254 ? 4.741 -11.021 -16.594 1.00 96.44 254 ALA A N 1
ATOM 2008 C CA . ALA A 1 254 ? 5.325 -9.742 -16.194 1.00 96.44 254 ALA A CA 1
ATOM 2009 C C . ALA A 1 254 ? 6.675 -9.502 -16.882 1.00 96.44 254 ALA A C 1
ATOM 2011 O O . ALA A 1 254 ? 6.941 -8.387 -17.328 1.00 96.44 254 ALA A O 1
ATOM 2012 N N . TRP A 1 255 ? 7.496 -10.547 -17.006 1.00 96.56 255 TRP A N 1
ATOM 2013 C CA . TRP A 1 255 ? 8.742 -10.491 -17.765 1.00 96.56 255 TRP A CA 1
ATOM 2014 C C . TRP A 1 255 ? 8.501 -10.254 -19.250 1.00 96.56 255 TRP A C 1
ATOM 2016 O O . TRP A 1 255 ? 9.213 -9.451 -19.844 1.00 96.56 255 TRP A O 1
ATOM 2026 N N . ASP A 1 256 ? 7.477 -10.875 -19.829 1.00 96.38 256 ASP A N 1
ATOM 2027 C CA . ASP A 1 256 ? 7.101 -10.680 -21.229 1.00 96.38 256 ASP A CA 1
ATOM 2028 C C . ASP A 1 256 ? 6.678 -9.228 -21.492 1.00 96.38 256 ASP A C 1
ATOM 2030 O O . ASP A 1 256 ? 7.096 -8.629 -22.482 1.00 96.38 256 ASP A O 1
ATOM 2034 N N . ASP A 1 257 ? 5.923 -8.615 -20.577 1.00 94.00 257 ASP A N 1
ATOM 2035 C CA . ASP A 1 257 ? 5.539 -7.203 -20.681 1.00 94.00 257 ASP A CA 1
ATOM 2036 C C . ASP A 1 257 ? 6.753 -6.262 -20.604 1.00 94.00 257 ASP A C 1
ATOM 2038 O O . ASP A 1 257 ? 6.845 -5.289 -21.363 1.00 94.00 257 ASP A O 1
ATOM 2042 N N . ILE A 1 258 ? 7.712 -6.567 -19.725 1.00 94.50 258 ILE A N 1
ATOM 2043 C CA . ILE A 1 258 ? 8.969 -5.816 -19.591 1.00 94.50 258 ILE A CA 1
ATOM 2044 C C . ILE A 1 258 ? 9.839 -6.003 -20.835 1.00 94.50 258 ILE A C 1
ATOM 2046 O O . ILE A 1 258 ? 10.351 -5.025 -21.376 1.00 94.50 258 ILE A O 1
ATOM 2050 N N . ALA A 1 259 ? 9.964 -7.231 -21.337 1.00 93.88 259 ALA A N 1
ATOM 2051 C CA . ALA A 1 259 ? 10.681 -7.542 -22.568 1.00 93.88 259 ALA A CA 1
ATOM 2052 C C . ALA A 1 259 ? 10.015 -6.883 -23.784 1.00 93.88 259 ALA A C 1
ATOM 2054 O O . ALA A 1 259 ? 10.703 -6.404 -24.685 1.00 93.88 259 ALA A O 1
ATOM 2055 N N . GLY A 1 260 ? 8.686 -6.776 -23.800 1.00 91.88 260 GLY A N 1
ATOM 2056 C CA . GLY A 1 260 ? 7.943 -6.036 -24.812 1.00 91.88 260 GLY A CA 1
ATOM 2057 C C . GLY A 1 260 ? 8.244 -4.537 -24.765 1.00 91.88 260 GLY A C 1
ATOM 2058 O O . GLY A 1 260 ? 8.474 -3.924 -25.810 1.00 91.88 260 GLY A O 1
ATOM 2059 N N . ALA A 1 261 ? 8.290 -3.940 -23.570 1.00 90.88 261 ALA A N 1
ATOM 2060 C CA . ALA A 1 261 ? 8.696 -2.544 -23.386 1.00 90.88 261 ALA A CA 1
ATOM 2061 C C . ALA A 1 261 ? 10.154 -2.306 -23.806 1.00 90.88 261 ALA A C 1
ATOM 2063 O O . ALA A 1 261 ? 10.435 -1.342 -24.520 1.00 90.88 261 ALA A O 1
ATOM 2064 N N . ALA A 1 262 ? 11.054 -3.224 -23.445 1.00 90.31 262 ALA A N 1
ATOM 2065 C CA . ALA A 1 262 ? 12.446 -3.225 -23.880 1.00 90.31 262 ALA A CA 1
ATOM 2066 C C . ALA A 1 262 ? 12.547 -3.280 -25.411 1.00 90.31 262 ALA A C 1
ATOM 2068 O O . ALA A 1 262 ? 13.205 -2.442 -26.018 1.00 90.31 262 ALA A O 1
ATOM 2069 N N . SER A 1 263 ?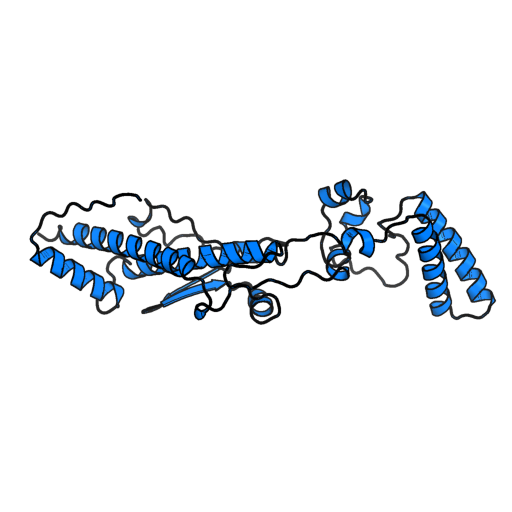 11.838 -4.215 -26.048 1.00 89.19 263 SER A N 1
ATOM 2070 C CA . SER A 1 263 ? 11.849 -4.406 -27.505 1.00 89.19 263 SER A CA 1
ATOM 2071 C C . SER A 1 263 ? 11.384 -3.153 -28.250 1.00 89.19 263 SER A C 1
ATOM 2073 O O . SER A 1 263 ? 12.013 -2.742 -29.225 1.00 89.19 263 SER A O 1
ATOM 2075 N N . ARG A 1 264 ? 10.326 -2.490 -27.758 1.00 86.31 264 ARG A N 1
ATOM 2076 C CA . ARG A 1 264 ? 9.882 -1.188 -28.290 1.00 86.31 264 ARG A CA 1
ATOM 2077 C C . ARG A 1 264 ? 10.939 -0.099 -28.089 1.00 86.31 264 ARG A C 1
ATOM 2079 O O . ARG A 1 264 ? 11.154 0.710 -28.989 1.00 86.31 264 ARG A O 1
ATOM 2086 N N . GLY A 1 265 ? 11.619 -0.106 -26.943 1.00 85.81 265 GLY A N 1
ATOM 2087 C CA . GLY A 1 265 ? 12.751 0.773 -26.655 1.00 85.81 265 GLY A CA 1
ATOM 2088 C C . GLY A 1 265 ? 13.903 0.595 -27.646 1.00 85.81 265 GLY A C 1
ATOM 2089 O O . GLY A 1 265 ? 14.350 1.581 -28.221 1.00 85.81 265 GLY A O 1
ATOM 2090 N N . VAL A 1 266 ? 14.328 -0.646 -27.917 1.00 87.31 266 VAL A N 1
ATOM 2091 C CA . VAL A 1 266 ? 15.377 -0.959 -28.908 1.00 87.31 266 VAL A CA 1
ATOM 2092 C C . VAL A 1 266 ? 14.965 -0.516 -30.307 1.00 87.31 266 VAL A C 1
ATOM 2094 O O . VAL A 1 266 ? 15.751 0.129 -30.993 1.00 87.31 266 VAL A O 1
ATOM 2097 N N . ALA A 1 267 ? 13.736 -0.817 -30.735 1.00 86.12 267 ALA A N 1
ATOM 2098 C CA . ALA A 1 267 ? 13.252 -0.428 -32.060 1.00 86.12 267 ALA A CA 1
ATOM 2099 C C . ALA A 1 267 ? 13.284 1.100 -32.259 1.00 86.12 267 ALA A C 1
ATOM 2101 O O . ALA A 1 267 ? 13.710 1.588 -33.307 1.00 86.12 267 ALA A O 1
ATOM 2102 N N . ARG A 1 268 ? 12.893 1.861 -31.229 1.00 82.38 268 ARG A N 1
ATOM 2103 C CA . ARG A 1 268 ? 12.964 3.330 -31.229 1.00 82.38 268 ARG A CA 1
ATOM 2104 C C . ARG A 1 268 ? 14.398 3.845 -31.194 1.00 82.38 268 ARG A C 1
ATOM 2106 O O . ARG A 1 268 ? 14.747 4.713 -31.986 1.00 82.38 268 ARG A O 1
ATOM 2113 N N . ALA A 1 269 ? 15.231 3.292 -30.320 1.00 84.38 269 ALA A N 1
ATOM 2114 C CA . ALA A 1 269 ? 16.650 3.616 -30.240 1.00 84.38 269 ALA A CA 1
ATOM 2115 C C . ALA A 1 269 ? 17.350 3.417 -31.590 1.00 84.38 269 ALA A C 1
ATOM 2117 O O . ALA A 1 269 ? 18.078 4.288 -32.058 1.00 84.38 269 ALA A O 1
ATOM 2118 N N . PHE A 1 270 ? 17.062 2.301 -32.257 1.00 84.94 270 PHE A N 1
ATOM 2119 C CA . PHE A 1 270 ? 17.571 2.003 -33.586 1.00 84.94 270 PHE A CA 1
ATOM 2120 C C . PHE A 1 270 ? 17.106 3.034 -34.625 1.00 84.94 270 PHE A C 1
ATOM 2122 O O . PHE A 1 270 ? 17.921 3.536 -35.399 1.00 84.94 270 PHE A O 1
ATOM 2129 N N . ALA A 1 271 ? 15.823 3.416 -34.607 1.00 83.88 271 ALA A N 1
ATOM 2130 C CA . ALA A 1 271 ? 15.300 4.474 -35.472 1.00 83.88 271 ALA A CA 1
ATOM 2131 C C . ALA A 1 271 ? 16.020 5.819 -35.256 1.00 83.88 271 ALA A C 1
ATOM 2133 O O . ALA A 1 271 ? 16.370 6.480 -36.232 1.00 83.88 271 ALA A O 1
ATOM 2134 N N . LEU A 1 272 ? 16.307 6.192 -34.004 1.00 80.69 272 LEU A N 1
ATOM 2135 C CA . LEU A 1 272 ? 17.049 7.413 -33.668 1.00 80.69 272 LEU A CA 1
ATOM 2136 C C . LEU A 1 272 ? 18.502 7.371 -34.163 1.00 80.69 272 LEU A C 1
ATOM 2138 O O . LEU A 1 272 ? 18.983 8.350 -34.735 1.00 80.69 272 LEU A O 1
ATOM 2142 N N . VAL A 1 273 ? 19.193 6.239 -33.990 1.00 83.31 273 VAL A N 1
ATOM 2143 C CA . VAL A 1 273 ? 20.566 6.051 -34.494 1.00 83.31 273 VAL A CA 1
ATOM 2144 C C . VAL A 1 273 ? 20.608 6.204 -36.016 1.00 83.31 273 VAL A C 1
ATOM 2146 O O . VAL A 1 273 ? 21.485 6.897 -36.533 1.00 83.31 273 VAL A O 1
ATOM 2149 N N . MET A 1 274 ? 19.639 5.626 -36.734 1.00 83.12 274 MET A N 1
ATOM 2150 C CA . MET A 1 274 ? 19.546 5.760 -38.192 1.00 83.12 274 MET A CA 1
ATOM 2151 C C . MET A 1 274 ? 19.232 7.193 -38.640 1.00 83.12 274 MET A C 1
ATOM 2153 O O . MET A 1 274 ? 19.787 7.650 -39.634 1.00 83.12 274 MET A O 1
ATOM 2157 N N . GLN A 1 275 ? 18.371 7.919 -37.920 1.00 81.31 275 GLN A N 1
ATOM 2158 C CA . GLN A 1 275 ? 18.044 9.313 -38.249 1.00 81.31 275 GLN A CA 1
ATOM 2159 C C . GLN A 1 275 ? 19.236 10.257 -38.050 1.00 81.31 275 GLN A C 1
ATOM 2161 O O . GLN A 1 275 ? 19.428 11.173 -38.845 1.00 81.31 275 GLN A O 1
ATOM 2166 N N . ARG A 1 276 ? 20.054 10.037 -37.012 1.00 75.12 276 ARG A N 1
ATOM 2167 C CA . ARG A 1 276 ? 21.223 10.884 -36.712 1.00 75.12 276 ARG A CA 1
ATOM 2168 C C . ARG A 1 276 ? 22.448 10.558 -37.564 1.00 75.12 276 ARG A C 1
ATOM 2170 O O . ARG A 1 276 ? 23.237 11.451 -37.846 1.00 75.12 276 ARG A O 1
ATOM 2177 N N . GLY A 1 277 ? 22.596 9.305 -37.996 1.00 66.00 277 GLY A N 1
ATOM 2178 C CA . GLY A 1 277 ? 23.692 8.876 -38.872 1.00 66.00 277 GLY A CA 1
ATOM 2179 C C . GLY A 1 277 ? 23.634 9.435 -40.301 1.00 66.00 277 GLY A C 1
ATOM 2180 O O . GLY A 1 277 ? 24.605 9.294 -41.031 1.00 66.00 277 GLY A O 1
ATOM 2181 N N . GLY A 1 278 ? 22.525 10.069 -40.700 1.00 53.47 278 GLY A N 1
ATOM 2182 C CA . GLY A 1 278 ? 22.314 10.600 -42.052 1.00 53.47 278 GLY A CA 1
ATOM 2183 C C . GLY A 1 278 ? 22.689 12.072 -42.274 1.00 53.47 278 GLY A C 1
ATOM 2184 O O . GLY A 1 278 ? 22.349 12.596 -43.328 1.00 53.47 278 GLY A O 1
ATOM 2185 N N . PHE A 1 279 ? 23.329 12.752 -41.313 1.00 41.69 279 PHE A N 1
ATOM 2186 C CA . PHE A 1 279 ? 23.602 14.203 -41.386 1.00 41.69 279 PHE A CA 1
ATOM 2187 C C . PHE A 1 279 ? 25.083 14.604 -41.291 1.00 41.69 279 PHE A C 1
ATOM 2189 O O . PHE A 1 279 ? 25.382 15.775 -41.070 1.00 41.69 279 PHE A O 1
ATOM 2196 N N . SER A 1 280 ? 26.020 13.674 -41.472 1.00 41.41 280 SER A N 1
ATOM 2197 C CA . SER A 1 280 ? 27.434 14.021 -41.665 1.00 41.41 280 SER A CA 1
ATOM 2198 C C . SER A 1 280 ? 27.822 13.864 -43.138 1.00 41.41 280 SER A C 1
ATOM 2200 O O . SER A 1 280 ? 28.387 12.838 -43.515 1.00 41.41 280 SER A O 1
ATOM 2202 N N . GLU A 1 281 ? 27.486 14.871 -43.946 1.00 38.44 281 GLU A N 1
ATOM 2203 C CA . GLU A 1 281 ? 28.227 15.228 -45.168 1.00 38.44 281 GLU A CA 1
ATOM 2204 C C . GLU A 1 281 ? 29.015 16.517 -44.914 1.00 38.44 281 GLU A C 1
ATOM 2206 O O . GLU A 1 281 ? 28.436 17.445 -44.300 1.00 38.44 281 GLU A O 1
#

Foldseek 3Di:
DDDPDFDFDDDPVVLVVLVVVLVCCLLVVDDVPQCLNVLLQLLLQLLVLQLLLVQLQQQLQQHAHPLRDHFDADALCCQLQQAADDPVNCVVLVWDPVSRPRNDPPVDDPDPPLVPQRQDDPVLSVQLVVQLVVQLVVCVVVVDDSVVSNVVSNVRSVVVSVVVVRAGSSRRRSPDRGRPPPRPCLQSQLSHRDDPDVPCSVPPCVVVDPNSPFWDWDDDSNHTDGHGNPPCLVVLCVDRNNSDDDPVSDDVVSVVSSVVSSVVSSSVSSSVSSVVVPPDD

Radius of gyration: 30.11 Å; chains: 1; bounding box: 63×33×97 Å